Protein AF-A0A2H0VEV0-F1 (afdb_monomer_lite)

Radius of gyration: 20.76 Å; chains: 1; bounding box: 51×39×61 Å

Structure (mmCIF, N/CA/C/O backbone):
data_AF-A0A2H0VEV0-F1
#
_entry.id   AF-A0A2H0VEV0-F1
#
loop_
_atom_site.group_PDB
_atom_site.id
_atom_site.type_symbol
_atom_site.label_atom_id
_atom_site.label_alt_id
_atom_site.label_comp_id
_atom_site.label_asym_id
_atom_site.label_entity_id
_atom_site.label_seq_id
_atom_site.pdbx_PDB_ins_code
_atom_site.Cartn_x
_atom_site.Cartn_y
_atom_site.Cartn_z
_atom_site.occupancy
_atom_site.B_iso_or_equiv
_atom_site.auth_seq_id
_atom_site.auth_comp_id
_atom_site.auth_asym_id
_atom_site.auth_atom_id
_atom_site.pdbx_PDB_model_num
ATOM 1 N N . MET A 1 1 ? -6.614 -12.789 2.940 1.00 73.62 1 MET A N 1
ATOM 2 C CA . MET A 1 1 ? -7.677 -13.800 2.906 1.00 73.62 1 MET A CA 1
ATOM 3 C C . MET A 1 1 ? -7.561 -14.616 4.182 1.00 73.62 1 MET A C 1
ATOM 5 O O . MET A 1 1 ? -6.428 -14.908 4.572 1.00 73.62 1 MET A O 1
ATOM 9 N N . GLU A 1 2 ? -8.686 -14.895 4.839 1.00 85.00 2 GLU A N 1
ATOM 10 C CA . GLU A 1 2 ? -8.760 -15.724 6.050 1.00 85.00 2 GLU A CA 1
ATOM 11 C C . GLU A 1 2 ? -8.454 -17.189 5.709 1.00 85.00 2 GLU A C 1
ATOM 13 O O . GLU A 1 2 ? -8.765 -17.658 4.614 1.00 85.00 2 GLU A O 1
ATOM 18 N N . THR A 1 3 ? -7.789 -17.892 6.621 1.00 89.12 3 THR A N 1
ATOM 19 C CA . THR A 1 3 ? -7.427 -19.312 6.502 1.00 89.12 3 THR A CA 1
ATOM 20 C C . THR A 1 3 ? -7.534 -19.971 7.874 1.00 89.12 3 THR A C 1
ATOM 22 O O . THR A 1 3 ? -7.605 -19.268 8.873 1.00 89.12 3 THR A O 1
ATOM 25 N N . LYS A 1 4 ? -7.411 -21.301 7.961 1.00 90.31 4 LYS A N 1
ATOM 26 C CA . LYS A 1 4 ? -7.348 -22.012 9.256 1.00 90.31 4 LYS A CA 1
ATOM 27 C C . LYS A 1 4 ? -6.189 -21.590 10.178 1.00 90.31 4 LYS A C 1
ATOM 29 O O . LYS A 1 4 ? -6.182 -21.956 11.344 1.00 90.31 4 LYS A O 1
ATOM 34 N N . TYR A 1 5 ? -5.200 -20.869 9.644 1.00 88.62 5 TYR A N 1
ATOM 35 C CA . TYR A 1 5 ? -4.061 -20.320 10.387 1.00 88.62 5 TYR A CA 1
ATOM 36 C C . TYR A 1 5 ? -4.234 -18.833 10.730 1.00 88.62 5 TYR A C 1
ATOM 38 O O . TYR A 1 5 ? -3.283 -18.195 11.166 1.00 88.62 5 TYR A O 1
ATOM 46 N N . SER A 1 6 ? -5.400 -18.255 10.438 1.00 87.06 6 SER A N 1
ATOM 47 C CA . SER A 1 6 ? -5.706 -16.862 10.749 1.00 87.06 6 SER A CA 1
ATOM 48 C C . SER A 1 6 ? -6.290 -16.745 12.149 1.00 87.06 6 SER A C 1
ATOM 50 O O . SER A 1 6 ? -7.103 -17.566 12.564 1.00 87.06 6 SER A O 1
ATOM 52 N N . ASP A 1 7 ? -5.870 -15.704 12.845 1.00 90.06 7 ASP A N 1
ATOM 53 C CA . ASP A 1 7 ? -6.479 -15.166 14.048 1.00 90.06 7 ASP A CA 1
ATOM 54 C C . ASP A 1 7 ? -7.510 -14.079 13.700 1.00 90.06 7 ASP A C 1
ATOM 56 O O . ASP A 1 7 ? -7.683 -13.680 12.541 1.00 90.06 7 ASP A O 1
ATOM 60 N N . TYR A 1 8 ? -8.232 -13.622 14.723 1.00 90.12 8 TYR A N 1
ATOM 61 C CA . TYR A 1 8 ? -9.175 -12.517 14.630 1.00 90.12 8 TYR A CA 1
ATOM 62 C C . TYR A 1 8 ? -8.660 -11.295 15.383 1.00 90.12 8 TYR A C 1
ATOM 64 O O . TYR A 1 8 ? -8.553 -11.303 16.606 1.00 90.12 8 TYR A O 1
ATOM 72 N N . ASP A 1 9 ? -8.471 -10.195 14.665 1.00 90.44 9 ASP A N 1
ATOM 73 C CA . ASP A 1 9 ? -8.218 -8.890 15.266 1.00 90.44 9 ASP A CA 1
ATOM 74 C C . ASP A 1 9 ? -9.526 -8.135 15.531 1.00 90.44 9 ASP A C 1
ATOM 76 O O . ASP A 1 9 ? -10.264 -7.762 14.612 1.00 90.44 9 ASP A O 1
ATOM 80 N N . ALA A 1 10 ? -9.784 -7.805 16.792 1.00 92.06 10 ALA A N 1
ATOM 81 C CA . ALA A 1 10 ? -10.857 -6.916 17.207 1.00 92.06 10 ALA A CA 1
ATOM 82 C C . ALA A 1 10 ? -10.300 -5.636 17.840 1.00 92.06 10 ALA A C 1
ATOM 84 O O . ALA A 1 10 ? -9.264 -5.609 18.502 1.00 92.06 10 ALA A O 1
ATOM 85 N N . LYS A 1 11 ? -11.026 -4.530 17.664 1.00 92.62 11 LYS A N 1
ATOM 86 C CA . LYS A 1 11 ? -10.706 -3.252 18.306 1.00 92.62 11 LYS A CA 1
ATOM 87 C C . LYS A 1 11 ? -11.912 -2.777 19.105 1.00 92.62 11 LYS A C 1
ATOM 89 O O . LYS A 1 11 ? -12.986 -2.567 18.548 1.00 92.62 11 LYS A O 1
ATOM 94 N N . MET A 1 12 ? -11.729 -2.597 20.409 1.00 94.94 12 MET A N 1
ATOM 95 C CA . MET A 1 12 ? -12.773 -2.156 21.328 1.00 94.94 12 MET A CA 1
ATOM 96 C C . MET A 1 12 ? -12.517 -0.717 21.761 1.00 94.94 12 MET A C 1
ATOM 98 O O . MET A 1 12 ? -11.466 -0.405 22.319 1.00 94.94 12 MET A O 1
ATOM 102 N N . ILE A 1 13 ? -13.485 0.164 21.508 1.00 95.88 13 ILE A N 1
ATOM 103 C CA . ILE A 1 13 ? -13.389 1.583 21.859 1.00 95.88 13 ILE A CA 1
ATOM 104 C C . ILE A 1 13 ? -14.246 1.852 23.092 1.00 95.88 13 ILE A C 1
ATOM 106 O O . ILE A 1 13 ? -15.463 1.678 23.057 1.00 95.88 13 ILE A O 1
ATOM 110 N N . VAL A 1 14 ? -13.613 2.283 24.180 1.00 95.75 14 VAL A N 1
ATOM 111 C CA . VAL A 1 14 ? -14.255 2.475 25.485 1.00 95.75 14 VAL A CA 1
ATOM 112 C C . VAL A 1 14 ? -14.043 3.891 26.028 1.00 95.75 14 VAL A C 1
ATOM 114 O O . VAL A 1 14 ? -13.224 4.657 25.522 1.00 95.75 14 VAL A O 1
ATOM 117 N N . LYS A 1 15 ? -14.800 4.264 27.066 1.00 95.75 15 LYS A N 1
ATOM 118 C CA . LYS A 1 15 ? -14.567 5.518 27.805 1.00 95.75 15 LYS A CA 1
ATOM 119 C C . LYS A 1 15 ? -13.253 5.430 28.585 1.00 95.75 15 LYS A C 1
ATOM 121 O O . LYS A 1 15 ? -12.922 4.357 29.087 1.00 95.75 15 LYS A O 1
ATOM 126 N N . ASP A 1 16 ? -12.569 6.558 28.779 1.00 96.19 16 ASP A N 1
ATOM 127 C CA . ASP A 1 16 ? -11.264 6.598 29.461 1.00 96.19 16 ASP A CA 1
ATOM 128 C C . ASP A 1 16 ? -11.314 5.950 30.851 1.00 96.19 16 ASP A C 1
ATOM 130 O O . ASP A 1 16 ? -10.473 5.115 31.180 1.00 96.19 16 ASP A O 1
ATOM 134 N N . LYS A 1 17 ? -12.385 6.220 31.614 1.00 97.25 17 LYS A N 1
ATOM 135 C CA . LYS A 1 17 ? -12.580 5.690 32.974 1.00 97.25 17 LYS A CA 1
ATOM 136 C C . LYS A 1 17 ? -12.618 4.158 33.083 1.00 97.25 17 LYS A C 1
ATOM 138 O O . LYS A 1 17 ? -12.426 3.633 34.171 1.00 97.25 17 LYS A O 1
ATOM 143 N N . VAL A 1 18 ? -12.893 3.433 31.991 1.00 97.12 18 VAL A N 1
ATOM 144 C CA . VAL A 1 18 ? -12.930 1.955 31.986 1.00 97.12 18 VAL A CA 1
ATOM 145 C C . VAL A 1 18 ? -11.792 1.322 31.182 1.00 97.12 18 VAL A C 1
ATOM 147 O O . VAL A 1 18 ? -11.717 0.096 31.114 1.00 97.12 18 VAL A O 1
ATOM 150 N N . LEU A 1 19 ? -10.895 2.124 30.594 1.00 96.31 19 LEU A N 1
ATOM 151 C CA . LEU A 1 19 ? -9.830 1.651 29.704 1.00 96.31 19 LEU A CA 1
ATOM 152 C C . LEU A 1 19 ? -8.993 0.536 30.337 1.00 96.31 19 LEU A C 1
ATOM 154 O O . LEU A 1 19 ? -8.841 -0.529 29.745 1.00 96.31 19 LEU A O 1
ATOM 158 N N . GLN A 1 20 ? -8.468 0.768 31.542 1.00 96.25 20 GLN A N 1
ATOM 159 C CA . GLN A 1 20 ? -7.563 -0.184 32.196 1.00 96.25 20 GLN A CA 1
ATOM 160 C C . GLN A 1 20 ? -8.285 -1.459 32.636 1.00 96.25 20 GLN A C 1
ATOM 162 O O . GLN A 1 20 ? -7.768 -2.560 32.453 1.00 96.25 20 GLN A O 1
ATOM 167 N N . LEU A 1 21 ? -9.519 -1.325 33.133 1.00 96.12 21 LEU A N 1
ATOM 168 C CA . LEU A 1 21 ? -10.363 -2.468 33.475 1.00 96.12 21 LEU A CA 1
ATOM 169 C C . LEU A 1 21 ? -10.592 -3.364 32.250 1.00 96.12 21 LEU A C 1
ATOM 171 O O . LEU A 1 21 ? -10.449 -4.582 32.338 1.00 96.12 21 LEU A O 1
ATOM 175 N N . TYR A 1 22 ? -10.918 -2.765 31.105 1.00 96.06 22 TYR A N 1
ATOM 176 C CA . TYR A 1 22 ? -11.214 -3.506 29.883 1.00 96.06 22 TYR A CA 1
ATOM 177 C C . TYR A 1 22 ? -9.957 -4.058 29.213 1.00 96.06 22 TYR A C 1
ATOM 179 O O . TYR A 1 22 ? -10.018 -5.151 28.666 1.00 96.06 22 TYR A O 1
ATOM 187 N N . ARG A 1 23 ? -8.808 -3.381 29.311 1.00 94.44 23 ARG A N 1
ATOM 188 C CA . ARG A 1 23 ? -7.516 -3.948 28.894 1.00 94.44 23 ARG A CA 1
ATOM 189 C C . ARG A 1 23 ? -7.169 -5.199 29.685 1.00 94.44 23 ARG A C 1
ATOM 191 O O . ARG A 1 23 ? -6.844 -6.209 29.084 1.00 94.44 23 ARG A O 1
ATOM 198 N N . ARG A 1 24 ? -7.314 -5.169 31.011 1.00 92.19 24 ARG A N 1
ATOM 199 C CA . ARG A 1 24 ? -7.076 -6.353 31.848 1.00 92.19 24 ARG A CA 1
ATOM 200 C C . ARG A 1 24 ? -8.076 -7.473 31.557 1.00 92.19 24 ARG A C 1
ATOM 202 O O . ARG A 1 24 ? -7.713 -8.643 31.558 1.00 92.19 24 ARG A O 1
ATOM 209 N N . LYS A 1 25 ? -9.346 -7.124 31.324 1.00 91.94 25 LYS A N 1
ATOM 210 C CA . LYS A 1 25 ? -10.403 -8.115 31.096 1.00 91.94 25 LYS A CA 1
ATOM 211 C C . LYS A 1 25 ? -10.349 -8.730 29.697 1.00 91.94 25 LYS A C 1
ATOM 213 O O . LYS A 1 25 ? -10.525 -9.938 29.588 1.00 91.94 25 LYS A O 1
ATOM 218 N N . TYR A 1 26 ? -10.126 -7.934 28.658 1.00 90.62 26 TYR A N 1
ATOM 219 C CA . TYR A 1 26 ? -10.296 -8.346 27.262 1.00 90.62 26 TYR A CA 1
ATOM 220 C C . TYR A 1 26 ? -9.051 -8.181 26.398 1.00 90.62 26 TYR A C 1
ATOM 222 O O . TYR A 1 26 ? -9.031 -8.747 25.317 1.00 90.62 26 TYR A O 1
ATOM 230 N N . GLY A 1 27 ? -8.047 -7.414 26.830 1.00 83.75 27 GLY A N 1
ATOM 231 C CA . GLY A 1 27 ? -6.821 -7.210 26.059 1.00 83.75 27 GLY A CA 1
ATOM 232 C C . GLY A 1 27 ? -6.094 -8.520 25.756 1.00 83.75 27 GLY A C 1
ATOM 233 O O . GLY A 1 27 ? -6.333 -9.519 26.436 1.00 83.75 27 GLY A O 1
ATOM 234 N N . ASN A 1 28 ? -5.228 -8.491 24.735 1.00 75.75 28 ASN A N 1
ATOM 235 C CA . ASN A 1 28 ? -4.504 -9.652 24.206 1.00 75.75 28 ASN A CA 1
ATOM 236 C C . ASN A 1 28 ? -4.051 -10.617 25.307 1.00 75.75 28 ASN A C 1
ATOM 238 O O . ASN A 1 28 ? -3.266 -10.260 26.186 1.00 75.75 28 ASN A O 1
ATOM 242 N N . ARG A 1 29 ? -4.573 -11.843 25.237 1.00 70.81 29 ARG A N 1
ATOM 243 C CA . ARG A 1 29 ? -4.186 -12.955 26.101 1.00 70.81 29 ARG A CA 1
ATOM 244 C C . ARG A 1 29 ? -3.366 -13.924 25.269 1.00 70.81 29 ARG A C 1
ATOM 246 O O . ARG A 1 29 ? -3.819 -14.331 24.198 1.00 70.81 29 ARG A O 1
ATOM 253 N N . GLU A 1 30 ? -2.198 -14.305 25.773 1.00 66.19 30 GLU A N 1
ATOM 254 C CA . GLU A 1 30 ? -1.399 -15.378 25.184 1.00 66.19 30 GLU A CA 1
ATOM 255 C C . GLU A 1 30 ? -2.305 -16.610 25.016 1.00 66.19 30 GLU A C 1
ATOM 257 O O . GLU A 1 30 ? -2.874 -17.088 25.997 1.00 66.19 30 GLU A O 1
ATOM 262 N N . LYS A 1 31 ? -2.456 -17.104 23.776 1.00 69.31 31 LYS A N 1
ATOM 263 C CA . LYS A 1 31 ? -3.283 -18.264 23.356 1.00 69.31 31 LYS A CA 1
ATOM 264 C C . LYS A 1 31 ? -4.754 -18.005 22.980 1.00 69.31 31 LYS A C 1
ATOM 266 O O . LYS A 1 31 ? -5.489 -18.967 22.765 1.00 69.31 31 LYS A O 1
ATOM 271 N N . SER A 1 32 ? -5.206 -16.760 22.855 1.00 77.31 32 SER A N 1
ATOM 272 C CA . SER A 1 32 ? -6.531 -16.480 22.274 1.00 77.31 32 SER A CA 1
ATOM 273 C C . SER A 1 32 ? -6.488 -16.526 20.740 1.00 77.31 32 SER A C 1
ATOM 275 O O . SER A 1 32 ? -5.579 -15.961 20.146 1.00 77.31 32 SER A O 1
ATOM 277 N N . GLN A 1 33 ? -7.497 -17.120 20.088 1.00 85.81 33 GLN A N 1
ATOM 278 C CA . GLN A 1 33 ? -7.716 -16.950 18.635 1.00 85.81 33 GLN A CA 1
ATOM 279 C C . GLN A 1 33 ? -8.192 -15.536 18.270 1.00 85.81 33 GLN A C 1
ATOM 281 O O . GLN A 1 33 ? -8.293 -15.201 17.094 1.00 85.81 33 GLN A O 1
ATOM 286 N N . ILE A 1 34 ? -8.526 -14.724 19.277 1.00 89.00 34 ILE A N 1
ATOM 287 C CA . ILE A 1 34 ? -8.979 -13.347 19.120 1.00 89.00 34 ILE A CA 1
ATOM 288 C C . ILE A 1 34 ? -8.035 -12.415 19.880 1.00 89.00 34 ILE A C 1
ATOM 290 O O . ILE A 1 34 ? -7.954 -12.477 21.112 1.00 89.00 34 ILE A O 1
ATOM 294 N N . GLU A 1 35 ? -7.386 -11.513 19.159 1.00 90.12 35 GLU A N 1
ATOM 295 C CA . GLU A 1 35 ? -6.643 -10.389 19.712 1.00 90.12 35 GLU A CA 1
ATOM 296 C C . GLU A 1 35 ? -7.563 -9.170 19.821 1.00 90.12 35 GLU A C 1
ATOM 298 O O . GLU A 1 35 ? -8.193 -8.757 18.850 1.00 90.12 35 GLU A O 1
ATOM 303 N N . ILE A 1 36 ? -7.684 -8.580 21.015 1.00 92.69 36 ILE A N 1
ATOM 304 C CA . ILE A 1 36 ? -8.557 -7.421 21.245 1.00 92.69 36 ILE A CA 1
ATOM 305 C C . ILE A 1 36 ? -7.719 -6.218 21.670 1.00 92.69 36 ILE A C 1
ATOM 307 O O . ILE A 1 36 ? -7.319 -6.062 22.827 1.00 92.69 36 ILE A O 1
ATOM 311 N N . GLY A 1 37 ? -7.541 -5.278 20.746 1.00 92.44 37 GLY A N 1
ATOM 312 C CA . GLY A 1 37 ? -6.984 -3.966 21.046 1.00 92.44 37 GLY A CA 1
ATOM 313 C C . GLY A 1 37 ? -8.019 -3.066 21.727 1.00 92.44 37 GLY A C 1
ATOM 314 O O . GLY A 1 37 ? -8.996 -2.656 21.099 1.00 92.44 37 GLY A O 1
ATOM 315 N N . VAL A 1 38 ? -7.809 -2.712 22.998 1.00 95.38 38 VAL A N 1
ATOM 316 C CA . VAL A 1 38 ? -8.703 -1.802 23.740 1.00 95.38 38 VAL A CA 1
ATOM 317 C C . VAL A 1 38 ? -8.145 -0.374 23.747 1.00 95.38 38 VAL A C 1
ATOM 319 O O . VAL A 1 38 ? -7.067 -0.097 24.295 1.00 95.38 38 VAL A O 1
ATOM 322 N N . PHE A 1 39 ? -8.916 0.549 23.172 1.00 94.81 39 PHE A N 1
ATOM 323 C CA . PHE A 1 39 ? -8.576 1.960 22.999 1.00 94.81 39 PHE A CA 1
ATOM 324 C C . PHE A 1 39 ? -9.659 2.868 23.573 1.00 94.81 39 PHE A C 1
ATOM 326 O O . PHE A 1 39 ? -10.811 2.477 23.743 1.00 94.81 39 PHE A O 1
ATOM 333 N N . THR A 1 40 ? -9.299 4.122 23.806 1.00 96.81 40 THR A N 1
ATOM 334 C CA . THR A 1 40 ? -10.277 5.199 23.975 1.00 96.81 40 THR A CA 1
ATOM 335 C C . THR A 1 40 ? -10.545 5.851 22.626 1.00 96.81 40 THR A C 1
ATOM 337 O O . THR A 1 40 ? -9.840 5.576 21.649 1.00 96.81 40 THR A O 1
ATOM 340 N N . LEU A 1 41 ? -11.555 6.718 22.537 1.00 95.81 41 LEU A N 1
ATOM 341 C CA . LEU A 1 41 ? -11.823 7.429 21.285 1.00 95.81 41 LEU A CA 1
ATOM 342 C C . LEU A 1 41 ? -10.611 8.271 20.852 1.00 95.81 41 LEU A C 1
ATOM 344 O O . LEU A 1 41 ? -10.240 8.255 19.680 1.00 95.81 41 LEU A O 1
ATOM 348 N N . ASP A 1 42 ? -9.957 8.952 21.793 1.00 95.81 42 ASP A N 1
ATOM 349 C CA . ASP A 1 42 ? -8.744 9.723 21.509 1.00 95.81 42 ASP A CA 1
ATOM 350 C C . ASP A 1 42 ? -7.536 8.822 21.237 1.00 95.81 42 ASP A C 1
ATOM 352 O O . ASP A 1 42 ? -6.719 9.138 20.373 1.00 95.81 42 ASP A O 1
ATOM 356 N N . GLY A 1 43 ? -7.462 7.651 21.879 1.00 95.50 43 GLY A N 1
ATOM 357 C CA . GLY A 1 43 ? -6.495 6.614 21.516 1.00 95.50 43 GLY A CA 1
ATOM 358 C C . GLY A 1 43 ? -6.642 6.166 20.059 1.00 95.50 43 GLY A C 1
ATOM 359 O O . GLY A 1 43 ? -5.646 6.068 19.343 1.00 95.50 43 GLY A O 1
ATOM 360 N N . LEU A 1 44 ? -7.877 5.967 19.586 1.00 95.25 44 LEU A N 1
ATOM 361 C CA . LEU A 1 44 ? -8.151 5.626 18.189 1.00 95.25 44 LEU A CA 1
ATOM 362 C C . LEU A 1 44 ? -7.778 6.768 17.234 1.00 95.25 44 LEU A C 1
ATOM 364 O O . LEU A 1 44 ? -7.225 6.499 16.169 1.00 95.25 44 LEU A O 1
ATOM 368 N N . LYS A 1 45 ? -8.038 8.030 17.603 1.00 94.88 45 LYS A N 1
ATOM 369 C CA . LYS A 1 45 ? -7.614 9.193 16.802 1.00 94.88 45 LYS A CA 1
ATOM 370 C C . LYS A 1 45 ? -6.097 9.236 16.648 1.00 94.88 45 LYS A C 1
ATOM 372 O O . LYS A 1 45 ? -5.624 9.271 15.518 1.00 94.88 45 LYS A O 1
ATOM 377 N N . LYS A 1 46 ? -5.348 9.128 17.751 1.00 94.19 46 LYS A N 1
ATOM 378 C CA . LYS A 1 46 ? -3.874 9.081 17.736 1.00 94.19 46 LYS A CA 1
ATOM 379 C C . LYS A 1 46 ? -3.358 7.921 16.888 1.00 94.19 46 LYS A C 1
ATOM 381 O O . LYS A 1 46 ? -2.455 8.068 16.073 1.00 94.19 46 LYS A O 1
ATOM 386 N N . HIS A 1 47 ? -3.993 6.761 17.012 1.00 93.81 47 HIS A N 1
ATOM 387 C CA . HIS A 1 47 ? -3.686 5.597 16.190 1.00 93.81 47 HIS A CA 1
ATOM 388 C C . HIS A 1 47 ? -3.979 5.818 14.688 1.00 93.81 47 HIS A C 1
ATOM 390 O O . HIS A 1 47 ? -3.342 5.217 13.818 1.00 93.81 47 HIS A O 1
ATOM 396 N N . ALA A 1 48 ? -4.953 6.667 14.359 1.00 92.81 48 ALA A N 1
ATOM 397 C CA . ALA A 1 48 ? -5.321 7.038 12.996 1.00 92.81 48 ALA A CA 1
ATOM 398 C C . ALA A 1 48 ? -4.469 8.169 12.401 1.00 92.81 48 ALA A C 1
ATOM 400 O O . ALA A 1 48 ? -4.587 8.430 11.199 1.00 92.81 48 ALA A O 1
ATOM 401 N N . GLU A 1 49 ? -3.597 8.812 13.179 1.00 90.75 49 GLU A N 1
ATOM 402 C CA . GLU A 1 49 ? -2.722 9.880 12.694 1.00 90.75 49 GLU A CA 1
ATOM 403 C C . GLU A 1 49 ? -1.732 9.384 11.634 1.00 90.75 49 GLU A C 1
ATOM 405 O O . GLU A 1 49 ? -1.293 8.228 11.609 1.00 90.75 49 GLU A O 1
ATOM 410 N N . TYR A 1 50 ? -1.428 10.253 10.671 1.00 87.06 50 TYR A N 1
ATOM 411 C CA . TYR A 1 50 ? -0.551 9.926 9.549 1.00 87.06 50 TYR A CA 1
ATOM 412 C C . TYR A 1 50 ? 0.903 10.231 9.886 1.00 87.06 50 TYR A C 1
ATOM 414 O O . TYR A 1 50 ? 1.194 11.304 10.399 1.00 87.06 50 TYR A O 1
ATOM 422 N N . GLY A 1 51 ? 1.812 9.321 9.527 1.00 82.50 51 GLY A N 1
ATOM 423 C CA . GLY A 1 51 ? 3.243 9.459 9.815 1.00 82.50 51 GLY A CA 1
ATOM 424 C C . GLY A 1 51 ? 3.653 8.951 11.198 1.00 82.50 51 GLY A C 1
ATOM 425 O O . GLY A 1 51 ? 4.785 9.168 11.607 1.00 82.50 51 GLY A O 1
ATOM 426 N N . THR A 1 52 ? 2.759 8.271 11.916 1.00 87.94 52 THR A N 1
ATOM 427 C CA . THR A 1 52 ? 3.106 7.565 13.153 1.00 87.94 52 THR A CA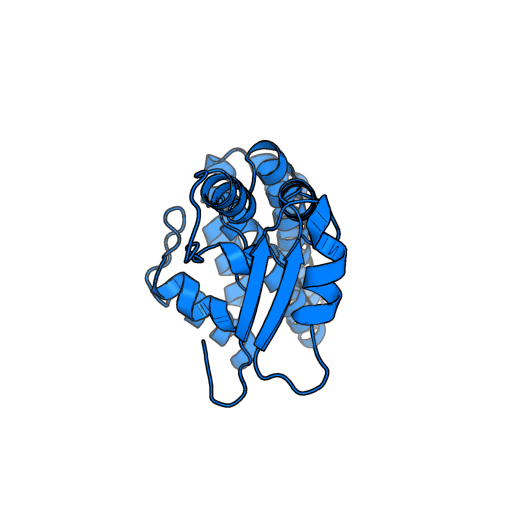 1
ATOM 428 C C . THR A 1 52 ? 3.586 6.148 12.846 1.00 87.94 52 THR A C 1
ATOM 430 O O . THR A 1 52 ? 3.352 5.612 11.757 1.00 87.94 52 THR A O 1
ATOM 433 N N . LYS A 1 53 ? 4.158 5.480 13.853 1.00 89.44 53 LYS A N 1
ATOM 434 C CA . LYS A 1 53 ? 4.509 4.053 13.788 1.00 89.44 53 LYS A CA 1
ATOM 435 C C . LYS A 1 53 ? 3.329 3.120 13.475 1.00 89.44 53 LYS A C 1
ATOM 437 O O . LYS A 1 53 ? 3.555 1.953 13.209 1.00 89.44 53 LYS A O 1
ATOM 442 N N . MET A 1 54 ? 2.087 3.615 13.487 1.00 91.00 54 MET A N 1
ATOM 443 C CA . MET A 1 54 ? 0.868 2.842 13.201 1.00 91.00 54 MET A CA 1
ATOM 444 C C . MET A 1 54 ? 0.390 2.985 11.747 1.00 91.00 54 MET A C 1
ATOM 446 O O . MET A 1 54 ? -0.768 2.684 11.427 1.00 91.00 54 MET A O 1
ATOM 450 N N . VAL A 1 55 ? 1.257 3.480 10.854 1.00 88.06 55 VAL A N 1
ATOM 451 C CA . VAL A 1 55 ? 0.976 3.584 9.415 1.00 88.06 55 VAL A CA 1
ATOM 452 C C . VAL A 1 55 ? 0.726 2.212 8.780 1.00 88.06 55 VAL A C 1
ATOM 454 O O . VAL A 1 55 ? -0.165 2.097 7.942 1.00 88.06 55 VAL A O 1
ATOM 457 N N . TRP A 1 56 ? 1.425 1.170 9.242 1.00 89.62 56 TRP A N 1
ATOM 458 C CA . TRP A 1 56 ? 1.278 -0.202 8.747 1.00 89.62 56 TRP A CA 1
ATOM 459 C C . TRP A 1 56 ? -0.121 -0.784 9.007 1.00 89.62 56 TRP A C 1
ATOM 461 O O . TRP A 1 56 ? -0.610 -1.568 8.200 1.00 89.62 56 TRP A O 1
ATOM 471 N N . ASP A 1 57 ? -0.806 -0.364 10.079 1.00 93.19 57 ASP A N 1
ATOM 472 C CA . ASP A 1 57 ? -2.144 -0.863 10.453 1.00 93.19 57 ASP A CA 1
ATOM 473 C C . ASP A 1 57 ? -3.273 -0.142 9.692 1.00 93.19 57 ASP A C 1
ATOM 475 O O . ASP A 1 57 ? -4.447 -0.258 10.026 1.00 93.19 57 ASP A O 1
ATOM 479 N N . ARG A 1 58 ? -2.966 0.706 8.703 1.00 94.44 58 ARG A N 1
ATOM 480 C CA . ARG A 1 58 ? -3.999 1.465 7.975 1.00 94.44 58 ARG A CA 1
ATOM 481 C C . ARG A 1 58 ? -4.853 0.590 7.071 1.00 94.44 58 ARG A C 1
ATOM 483 O O . ARG A 1 58 ? -6.064 0.801 7.016 1.00 94.44 58 ARG A O 1
ATOM 490 N N . TYR A 1 59 ? -4.244 -0.378 6.389 1.00 94.94 59 TYR A N 1
ATOM 491 C CA . TYR A 1 59 ? -4.972 -1.228 5.450 1.00 94.94 59 TYR A CA 1
ATOM 492 C C . TYR A 1 59 ? -6.032 -2.095 6.144 1.00 94.94 59 TYR A C 1
ATOM 494 O O . TYR A 1 59 ? -7.107 -2.297 5.586 1.00 94.94 59 TYR A O 1
ATOM 502 N N . ASN A 1 60 ? -5.815 -2.469 7.410 1.00 93.69 60 ASN A N 1
ATOM 503 C CA . ASN A 1 60 ? -6.820 -3.150 8.234 1.00 93.69 60 ASN A CA 1
ATOM 504 C C . ASN A 1 60 ? -8.138 -2.369 8.383 1.00 93.69 60 ASN A C 1
ATOM 506 O O . ASN A 1 60 ? -9.160 -2.951 8.726 1.00 93.69 60 ASN A O 1
ATOM 510 N N . PHE A 1 61 ? -8.153 -1.064 8.093 1.00 95.00 61 PHE A N 1
ATOM 511 C CA . PHE A 1 61 ? -9.359 -0.236 8.121 1.00 95.00 61 PHE A CA 1
ATOM 512 C C . PHE A 1 61 ? -9.959 0.016 6.734 1.00 95.00 61 PHE A C 1
ATOM 514 O O . PHE A 1 61 ? -11.071 0.535 6.666 1.00 95.00 61 PHE A O 1
ATOM 521 N N . ALA A 1 62 ? -9.266 -0.341 5.642 1.00 94.25 62 ALA A N 1
ATOM 522 C CA . ALA A 1 62 ? -9.663 -0.018 4.266 1.00 94.25 62 ALA A CA 1
ATOM 523 C C . ALA A 1 62 ? -11.083 -0.501 3.930 1.00 94.25 62 ALA A C 1
ATOM 525 O O . ALA A 1 62 ? -11.866 0.233 3.327 1.00 94.25 62 ALA A O 1
ATOM 526 N N . HIS A 1 63 ? -11.419 -1.701 4.411 1.00 92.88 63 HIS A N 1
ATOM 527 C CA . HIS A 1 63 ? -12.689 -2.383 4.140 1.00 92.88 63 HIS A CA 1
ATOM 528 C C . HIS A 1 63 ? -13.474 -2.739 5.405 1.00 92.88 63 HIS A C 1
ATOM 530 O O . HIS A 1 63 ? -14.519 -3.385 5.325 1.00 92.88 63 HIS A O 1
ATOM 536 N N . LEU A 1 64 ? -12.985 -2.319 6.575 1.00 92.38 64 LEU A N 1
ATOM 537 C CA . LEU A 1 64 ? -13.574 -2.666 7.864 1.00 92.38 64 LEU A CA 1
ATOM 538 C C . LEU A 1 64 ? -14.820 -1.822 8.144 1.00 92.38 64 LEU A C 1
ATOM 540 O O . LEU A 1 64 ? -14.831 -0.602 7.957 1.00 92.38 64 LEU A O 1
ATOM 544 N N . LYS A 1 65 ? -15.870 -2.468 8.653 1.00 91.12 65 LYS A N 1
ATOM 545 C CA . LYS A 1 65 ? -17.087 -1.806 9.134 1.00 91.12 65 LYS A CA 1
ATOM 546 C C . LYS A 1 65 ? -17.194 -2.001 10.647 1.00 91.12 65 LYS A C 1
ATOM 548 O O . LYS A 1 65 ? -16.963 -3.115 11.112 1.00 91.12 65 LYS A O 1
ATOM 553 N N . PRO A 1 66 ? -17.534 -0.957 11.423 1.00 93.19 66 PRO A N 1
ATOM 554 C CA . PRO A 1 66 ? -17.776 -1.139 12.845 1.00 93.19 66 PRO A CA 1
ATOM 555 C C . PRO A 1 66 ? -19.008 -2.028 13.038 1.00 93.19 66 PRO A C 1
ATOM 557 O O . PRO A 1 66 ? -20.046 -1.775 12.428 1.00 93.19 66 PRO A O 1
ATOM 560 N N . LEU A 1 67 ? -18.896 -3.033 13.908 1.00 94.12 67 LEU A N 1
ATOM 561 C CA . LEU A 1 67 ? -20.037 -3.857 14.323 1.00 94.12 67 LEU A CA 1
ATOM 562 C C . LEU A 1 67 ? -21.031 -3.043 15.165 1.00 94.12 67 LEU A C 1
ATOM 564 O O . LEU A 1 67 ? -22.234 -3.267 15.108 1.00 94.12 67 LEU A O 1
ATOM 568 N N . PHE A 1 68 ? -20.524 -2.068 15.926 1.00 93.62 68 PHE A N 1
ATOM 569 C CA . PHE A 1 68 ? -21.315 -1.217 16.805 1.00 93.62 68 PHE A CA 1
ATOM 570 C C . PHE A 1 68 ? -20.675 0.171 16.960 1.00 93.62 68 PHE A C 1
ATOM 572 O O . PHE A 1 68 ? -19.506 0.282 17.326 1.00 93.62 68 PHE A O 1
ATOM 579 N N . ASP A 1 69 ? -21.437 1.240 16.701 1.00 94.12 69 ASP A N 1
ATOM 580 C CA . ASP A 1 69 ? -21.021 2.632 16.938 1.00 94.12 69 ASP A CA 1
ATOM 581 C C . ASP A 1 69 ? -22.246 3.537 17.151 1.00 94.12 69 ASP A C 1
ATOM 583 O O . ASP A 1 69 ? -22.809 4.076 16.200 1.00 94.12 69 ASP A O 1
ATOM 587 N N . ARG A 1 70 ? -22.639 3.754 18.414 1.00 88.50 70 ARG A N 1
ATOM 588 C CA . ARG A 1 70 ? -23.761 4.652 18.763 1.00 88.50 70 ARG A CA 1
ATOM 589 C C . ARG A 1 70 ? -23.486 6.126 18.464 1.00 88.50 70 ARG A C 1
ATOM 591 O O . ARG A 1 70 ? -24.406 6.931 18.496 1.00 88.50 70 ARG A O 1
ATOM 598 N N . THR A 1 71 ? -22.225 6.502 18.257 1.00 89.25 71 THR A N 1
ATOM 599 C CA . THR A 1 71 ? -21.812 7.910 18.159 1.00 89.25 71 THR A CA 1
ATOM 600 C C . THR A 1 71 ? -21.564 8.366 16.726 1.00 89.25 71 THR A C 1
ATOM 602 O O . THR A 1 71 ? -21.434 9.563 16.483 1.00 89.25 71 THR A O 1
ATOM 605 N N . GLY A 1 72 ? -21.382 7.428 15.792 1.00 92.38 72 GLY A N 1
ATOM 606 C CA . GLY A 1 72 ? -20.889 7.682 14.435 1.00 92.38 72 GLY A CA 1
ATOM 607 C C . GLY A 1 72 ? -19.426 8.156 14.360 1.00 92.38 72 GLY A C 1
ATOM 608 O O . GLY A 1 72 ? -18.856 8.244 13.266 1.00 92.38 72 GLY A O 1
ATOM 609 N N . LYS A 1 73 ? -18.791 8.470 15.499 1.00 95.06 73 LYS A N 1
ATOM 610 C CA . LYS A 1 73 ? -17.428 9.015 15.562 1.00 95.06 73 LYS A CA 1
ATOM 611 C C . LYS A 1 73 ? -16.386 7.952 15.223 1.00 95.06 73 LYS A C 1
ATOM 613 O O . LYS A 1 73 ? -15.399 8.278 14.567 1.00 95.06 73 LYS A O 1
ATOM 618 N N . ILE A 1 74 ? -16.611 6.695 15.612 1.00 95.00 74 ILE A N 1
ATOM 619 C CA . ILE A 1 74 ? -15.694 5.586 15.316 1.00 95.00 74 ILE A CA 1
ATOM 620 C C . ILE A 1 74 ? -15.680 5.352 13.807 1.00 95.00 74 ILE A C 1
ATOM 622 O O . ILE A 1 74 ? -14.614 5.384 13.193 1.00 95.00 74 ILE A O 1
ATOM 626 N N . LYS A 1 75 ? -16.861 5.240 13.183 1.00 94.25 75 LYS A N 1
ATOM 627 C CA . LYS A 1 75 ? -16.995 5.082 11.727 1.00 94.25 75 LYS A CA 1
ATOM 628 C C . LYS A 1 75 ? -16.280 6.199 10.961 1.00 94.25 75 LYS A C 1
ATOM 630 O O . LYS A 1 75 ? -15.614 5.929 9.960 1.00 94.25 75 LYS A O 1
ATOM 635 N N . LYS A 1 76 ? -16.390 7.448 11.431 1.00 94.00 76 LYS A N 1
ATOM 636 C CA . LYS A 1 76 ? -15.697 8.597 10.829 1.00 94.00 76 LYS A CA 1
ATOM 637 C C . LYS A 1 76 ? -14.172 8.438 10.890 1.00 94.00 76 LYS A C 1
ATOM 639 O O . LYS A 1 76 ? -13.530 8.531 9.846 1.00 94.00 76 LYS A O 1
ATOM 644 N N . ILE A 1 77 ? -13.614 8.140 12.067 1.00 94.94 77 ILE A N 1
ATOM 645 C CA . ILE A 1 77 ? -12.161 7.976 12.253 1.00 94.94 77 ILE A CA 1
ATOM 646 C C . I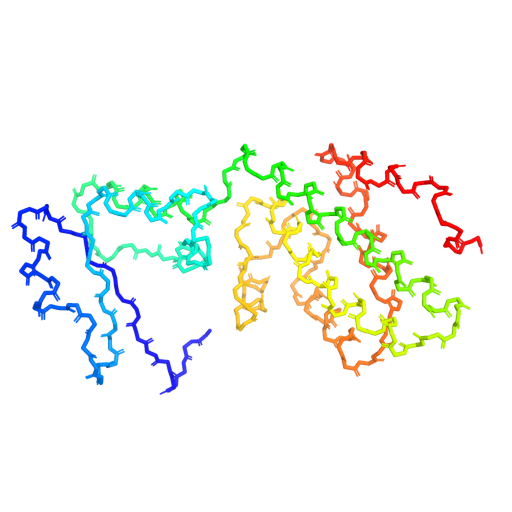LE A 1 77 ? -11.632 6.786 11.442 1.00 94.94 77 ILE A C 1
ATOM 648 O O . ILE A 1 77 ? -10.589 6.894 10.800 1.00 94.94 77 ILE A O 1
ATOM 652 N N . MET A 1 78 ? -12.361 5.665 11.406 1.00 94.38 78 MET A N 1
ATOM 653 C CA . MET A 1 78 ? -11.990 4.499 10.595 1.00 94.38 78 MET A CA 1
ATOM 654 C C . MET A 1 78 ? -11.889 4.859 9.111 1.00 94.38 78 MET A C 1
ATOM 656 O O . MET A 1 78 ? -10.888 4.548 8.471 1.00 94.38 78 MET A O 1
ATOM 660 N N . ARG A 1 79 ? -12.884 5.580 8.575 1.00 92.38 79 ARG A N 1
ATOM 661 C CA . ARG A 1 79 ? -12.888 6.036 7.176 1.00 92.38 79 ARG A CA 1
ATOM 662 C C . ARG A 1 79 ? -11.720 6.973 6.863 1.00 92.38 79 ARG A C 1
ATOM 664 O O . ARG A 1 79 ? -11.194 6.940 5.754 1.00 92.38 79 ARG A O 1
ATOM 671 N N . GLU A 1 80 ? -11.332 7.818 7.812 1.00 91.75 80 GLU A N 1
ATOM 672 C CA . GLU A 1 80 ? -10.169 8.700 7.674 1.00 91.75 80 GLU A CA 1
ATOM 673 C C . GLU A 1 80 ? -8.853 7.911 7.730 1.00 91.75 80 GLU A C 1
ATOM 675 O O . GLU A 1 80 ? -7.961 8.157 6.920 1.00 91.75 80 GLU A O 1
ATOM 680 N N . LYS A 1 81 ? -8.738 6.912 8.617 1.00 93.31 81 LYS A N 1
ATOM 681 C CA . LYS A 1 81 ? -7.553 6.041 8.707 1.00 93.31 81 LYS A CA 1
ATOM 682 C C . LYS A 1 81 ? -7.364 5.173 7.457 1.00 93.31 81 LYS A C 1
ATOM 684 O O . LYS A 1 81 ? -6.230 4.993 7.013 1.00 93.31 81 LYS A O 1
ATOM 689 N N . ALA A 1 82 ? -8.469 4.685 6.897 1.00 93.38 82 ALA A N 1
ATOM 690 C CA . ALA A 1 82 ? -8.553 3.845 5.703 1.00 93.38 82 ALA A CA 1
ATOM 691 C C . ALA A 1 82 ? -8.057 4.519 4.413 1.00 93.38 82 ALA A C 1
ATOM 693 O O . ALA A 1 82 ? -7.868 3.853 3.397 1.00 93.38 82 ALA A O 1
ATOM 694 N N . ARG A 1 83 ? -7.898 5.847 4.421 1.00 89.94 83 ARG A N 1
ATOM 695 C CA . ARG A 1 83 ? -7.558 6.641 3.240 1.00 89.94 83 ARG A CA 1
ATOM 696 C C . ARG A 1 83 ? -6.266 7.407 3.450 1.00 89.94 83 ARG A C 1
ATOM 698 O O . ARG A 1 83 ? -5.863 7.712 4.572 1.00 89.94 83 ARG A O 1
ATOM 705 N N . MET A 1 84 ? -5.639 7.769 2.339 1.00 89.25 84 MET A N 1
ATOM 706 C CA . MET A 1 84 ? -4.484 8.650 2.366 1.00 89.25 84 MET A CA 1
ATOM 707 C C . MET A 1 84 ? -4.956 10.114 2.356 1.00 89.25 84 MET A C 1
ATOM 709 O O . MET A 1 84 ? -5.679 10.504 1.438 1.00 89.25 84 MET A O 1
ATOM 713 N N . PRO A 1 85 ? -4.589 10.962 3.334 1.00 87.06 85 PRO A N 1
ATOM 714 C CA . PRO A 1 85 ? -4.953 12.378 3.314 1.00 87.06 85 PRO A CA 1
ATOM 715 C C . PRO A 1 85 ? -4.292 13.103 2.138 1.00 87.06 85 PRO A C 1
ATOM 717 O O . PRO A 1 85 ? -3.085 12.970 1.954 1.00 87.06 85 PRO A O 1
ATOM 720 N N . LYS A 1 86 ? -5.032 13.942 1.395 1.00 86.75 86 LYS A N 1
ATOM 721 C CA . LYS A 1 86 ? -4.514 14.668 0.209 1.00 86.75 86 LYS A CA 1
ATOM 722 C C . LYS A 1 86 ? -3.180 15.389 0.456 1.00 86.75 86 LYS A C 1
ATOM 724 O O . LYS A 1 86 ? -2.275 15.312 -0.366 1.00 86.75 86 LYS A O 1
ATOM 729 N N . LYS A 1 87 ? -3.027 16.042 1.617 1.00 85.38 87 LYS A N 1
ATOM 730 C CA . LYS A 1 87 ? -1.779 16.734 1.997 1.00 85.38 87 LYS A CA 1
ATOM 731 C C . LYS A 1 87 ? -0.577 15.783 2.095 1.00 85.38 87 LYS A C 1
ATOM 733 O O . LYS A 1 87 ? 0.536 16.173 1.769 1.00 85.38 87 LYS A O 1
ATOM 738 N N . LYS A 1 88 ? -0.797 14.544 2.546 1.00 86.31 88 LYS A N 1
ATOM 739 C CA . LYS A 1 88 ? 0.244 13.515 2.679 1.00 86.31 88 LYS A CA 1
ATOM 740 C C . LYS A 1 88 ? 0.463 12.750 1.373 1.00 86.31 88 LYS A C 1
ATOM 742 O O . LYS A 1 88 ? 1.601 12.391 1.097 1.00 86.31 88 LYS A O 1
ATOM 747 N N . GLN A 1 89 ? -0.582 12.586 0.552 1.00 91.12 89 GLN A N 1
ATOM 748 C CA . GLN A 1 89 ? -0.493 11.942 -0.765 1.00 91.12 89 GLN A CA 1
ATOM 749 C C . GLN A 1 89 ? 0.613 12.557 -1.619 1.00 91.12 89 GLN A C 1
ATOM 751 O O . GLN A 1 89 ? 1.436 11.817 -2.132 1.00 91.12 89 GLN A O 1
ATOM 756 N N . LYS A 1 90 ? 0.684 13.893 -1.721 1.00 91.50 90 LYS A N 1
ATOM 757 C CA . LYS A 1 90 ? 1.697 14.558 -2.559 1.00 91.50 90 LYS A CA 1
ATOM 758 C C . LYS A 1 90 ? 3.124 14.146 -2.187 1.00 91.50 90 LYS A C 1
ATOM 760 O O . LYS A 1 90 ? 3.895 13.782 -3.063 1.00 91.50 90 LYS A O 1
ATOM 765 N N . VAL A 1 91 ? 3.451 14.170 -0.894 1.00 91.19 91 VAL A N 1
ATOM 766 C CA . VAL A 1 91 ? 4.789 13.809 -0.396 1.00 91.19 91 VAL A CA 1
ATOM 767 C C . VAL A 1 91 ? 5.082 12.329 -0.641 1.00 91.19 91 VAL A C 1
ATOM 769 O O . VAL A 1 91 ? 6.156 11.988 -1.119 1.00 91.19 91 VAL A O 1
ATOM 772 N N . ILE A 1 92 ? 4.116 11.454 -0.358 1.00 91.50 92 ILE A N 1
ATOM 773 C CA . ILE A 1 92 ? 4.270 10.005 -0.544 1.00 91.50 92 ILE A CA 1
ATOM 774 C C . ILE A 1 92 ? 4.451 9.666 -2.016 1.00 91.50 92 ILE A C 1
ATOM 776 O O . ILE A 1 92 ? 5.368 8.928 -2.351 1.00 91.50 92 ILE A O 1
ATOM 780 N N . ILE A 1 93 ? 3.621 10.241 -2.890 1.00 95.62 93 ILE A N 1
ATOM 781 C CA . ILE A 1 93 ? 3.720 10.042 -4.333 1.00 95.62 93 ILE A CA 1
ATOM 782 C C . ILE A 1 93 ? 5.080 10.523 -4.820 1.00 95.62 93 ILE A C 1
ATOM 784 O O . ILE A 1 93 ? 5.755 9.760 -5.491 1.00 95.62 93 ILE A O 1
ATOM 788 N N . SER A 1 94 ? 5.508 11.739 -4.470 1.00 93.19 94 SER A N 1
ATOM 789 C CA . SER A 1 94 ? 6.811 12.258 -4.899 1.00 93.19 94 SER A CA 1
ATOM 790 C C . SER A 1 94 ? 7.967 11.357 -4.460 1.00 93.19 94 SER A C 1
ATOM 792 O O . SER A 1 94 ? 8.802 11.008 -5.291 1.00 93.19 94 SER A O 1
ATOM 794 N N . ASN A 1 95 ? 7.987 10.924 -3.198 1.00 93.56 95 ASN A N 1
ATOM 795 C CA . ASN A 1 95 ? 9.065 10.086 -2.672 1.00 93.56 95 ASN A CA 1
ATOM 796 C C . ASN A 1 95 ? 9.049 8.677 -3.280 1.00 93.56 95 ASN A C 1
ATOM 798 O O . ASN A 1 95 ? 10.079 8.194 -3.740 1.00 93.56 95 ASN A O 1
ATOM 802 N N . ALA A 1 96 ? 7.884 8.024 -3.309 1.00 96.50 96 ALA A N 1
ATOM 803 C CA . ALA A 1 96 ? 7.742 6.677 -3.853 1.00 96.50 96 ALA A CA 1
ATOM 804 C C . ALA A 1 96 ? 7.992 6.653 -5.366 1.00 96.50 96 ALA A C 1
ATOM 806 O O . ALA A 1 96 ? 8.672 5.764 -5.865 1.00 96.50 96 ALA A O 1
ATOM 807 N N . LEU A 1 97 ? 7.500 7.653 -6.100 1.00 97.06 97 LEU A N 1
ATOM 808 C CA . LEU A 1 97 ? 7.739 7.766 -7.533 1.00 97.06 97 LEU A CA 1
ATOM 809 C C . LEU A 1 97 ? 9.219 8.022 -7.828 1.00 97.06 97 LEU A C 1
ATOM 811 O O . LEU A 1 97 ? 9.775 7.343 -8.681 1.00 97.06 97 LEU A O 1
ATOM 815 N N . GLY A 1 98 ? 9.870 8.939 -7.106 1.00 95.19 98 GLY A N 1
ATOM 816 C CA . GLY A 1 98 ? 11.306 9.188 -7.259 1.00 95.19 98 GLY A CA 1
ATOM 817 C C . GLY A 1 98 ? 12.148 7.943 -6.969 1.00 95.19 98 GLY A C 1
ATOM 818 O O . GLY A 1 98 ? 13.022 7.597 -7.760 1.00 95.19 98 GLY A O 1
ATOM 819 N N . ALA A 1 99 ? 11.836 7.216 -5.892 1.00 96.31 99 ALA A N 1
ATOM 820 C CA . ALA A 1 99 ? 12.511 5.964 -5.553 1.00 96.31 99 ALA A CA 1
ATOM 821 C C . ALA A 1 99 ? 12.281 4.870 -6.610 1.00 96.31 99 ALA A C 1
ATOM 823 O O . ALA A 1 99 ? 13.229 4.199 -7.011 1.00 96.31 99 ALA A O 1
ATOM 824 N N . PHE A 1 100 ? 11.054 4.723 -7.121 1.00 97.69 100 PHE A N 1
ATOM 825 C CA . PHE A 1 100 ? 10.759 3.794 -8.214 1.00 97.69 100 PHE A CA 1
ATOM 826 C C . PHE A 1 100 ? 11.554 4.135 -9.480 1.00 97.69 100 PHE A C 1
ATOM 828 O O . PHE A 1 100 ? 12.168 3.251 -10.071 1.00 97.69 100 PHE A O 1
ATOM 835 N N . ILE A 1 101 ? 11.580 5.411 -9.872 1.00 95.75 101 ILE A N 1
ATOM 836 C CA . ILE A 1 101 ? 12.328 5.882 -11.043 1.00 95.75 101 ILE A CA 1
ATOM 837 C C . ILE A 1 101 ? 13.824 5.594 -10.868 1.00 95.75 101 ILE A C 1
ATOM 839 O O . ILE A 1 101 ? 14.437 5.032 -11.770 1.00 95.75 101 ILE A O 1
ATOM 843 N N . ASN A 1 102 ? 14.393 5.880 -9.694 1.00 95.00 102 ASN A N 1
ATOM 844 C CA . ASN A 1 102 ? 15.776 5.528 -9.373 1.00 95.00 102 ASN A CA 1
ATOM 845 C C . ASN A 1 102 ? 16.055 4.023 -9.557 1.00 95.00 102 ASN A C 1
ATOM 847 O O . ASN A 1 102 ? 17.068 3.669 -10.161 1.00 95.00 102 ASN A O 1
ATOM 851 N N . GLN A 1 103 ? 15.150 3.140 -9.110 1.00 96.06 103 GLN A N 1
ATOM 852 C CA . GLN A 1 103 ? 15.314 1.696 -9.328 1.00 96.06 103 GLN A CA 1
ATOM 853 C C . GLN A 1 103 ? 15.254 1.327 -10.810 1.00 96.06 103 GLN A C 1
ATOM 855 O O . GLN A 1 103 ? 16.051 0.508 -11.254 1.00 96.06 103 GLN A O 1
ATOM 860 N N . VAL A 1 104 ? 14.390 1.963 -11.609 1.00 94.88 104 VAL A N 1
ATOM 861 C CA . VAL A 1 104 ? 14.368 1.754 -13.070 1.00 94.88 104 VAL A CA 1
ATOM 862 C C . VAL A 1 104 ? 15.729 2.101 -13.677 1.00 94.88 104 VAL A C 1
ATOM 864 O O . VAL A 1 104 ? 16.299 1.290 -14.399 1.00 94.88 104 VAL A O 1
ATOM 867 N N . PHE A 1 105 ? 16.311 3.247 -13.326 1.00 92.25 105 PHE A N 1
ATOM 868 C CA . PHE A 1 105 ? 17.636 3.632 -13.820 1.00 92.25 105 PHE A CA 1
ATOM 869 C C . PHE A 1 105 ? 18.753 2.680 -13.371 1.00 92.25 105 PHE A C 1
ATOM 871 O O . PHE A 1 105 ? 19.653 2.366 -14.152 1.00 92.25 105 PHE A O 1
ATOM 878 N N . ARG A 1 106 ? 18.699 2.183 -12.132 1.00 94.50 106 ARG A N 1
ATOM 879 C CA . ARG A 1 106 ? 19.671 1.209 -11.609 1.00 94.50 106 ARG A CA 1
ATOM 880 C C . ARG A 1 106 ? 19.575 -0.145 -12.291 1.00 94.50 106 ARG A C 1
ATOM 882 O O . ARG A 1 106 ? 20.609 -0.747 -12.573 1.00 94.50 106 ARG A O 1
ATOM 889 N N . VAL A 1 107 ? 18.362 -0.599 -12.599 1.00 94.06 107 VAL A N 1
ATOM 890 C CA . VAL A 1 107 ? 18.132 -1.795 -13.416 1.00 94.06 107 VAL A CA 1
ATOM 891 C C . VAL A 1 107 ? 18.849 -1.653 -14.756 1.00 94.06 107 VAL A C 1
ATOM 893 O O . VAL A 1 107 ? 19.656 -2.508 -15.103 1.00 94.06 107 VAL A O 1
ATOM 896 N N . GLU A 1 108 ? 18.620 -0.553 -15.468 1.00 91.94 108 GLU A N 1
ATOM 897 C CA . GLU A 1 108 ? 19.181 -0.318 -16.804 1.00 91.94 108 GLU A CA 1
ATOM 898 C C . GLU A 1 108 ? 20.708 -0.182 -16.771 1.00 91.94 108 GLU A C 1
ATOM 900 O O . GLU A 1 108 ? 21.407 -0.773 -17.593 1.00 91.94 108 GLU A O 1
ATOM 905 N N . LYS A 1 109 ? 21.249 0.509 -15.758 1.00 92.38 109 LYS A N 1
ATOM 906 C CA . LYS A 1 109 ? 22.694 0.566 -15.500 1.00 92.38 109 LYS A CA 1
ATOM 907 C C . LYS A 1 109 ? 23.282 -0.832 -15.303 1.00 92.38 109 LYS A C 1
ATOM 909 O O . LYS A 1 109 ? 24.248 -1.185 -15.969 1.00 92.38 109 LYS A O 1
ATOM 914 N N . ASN A 1 110 ? 22.685 -1.633 -14.424 1.00 94.38 110 ASN A N 1
ATOM 915 C CA . ASN A 1 110 ? 23.159 -2.987 -14.160 1.00 94.38 110 ASN A CA 1
ATOM 916 C C . ASN A 1 110 ? 23.048 -3.885 -15.397 1.00 94.38 110 ASN A C 1
ATOM 918 O O . ASN A 1 110 ? 23.924 -4.713 -15.614 1.00 94.38 110 ASN A O 1
ATOM 922 N N . LEU A 1 111 ? 22.008 -3.732 -16.221 1.00 92.25 111 LEU A N 1
ATOM 923 C CA . LEU A 1 111 ? 21.883 -4.481 -17.473 1.00 92.25 111 LEU A CA 1
ATOM 924 C C . LEU A 1 111 ? 22.962 -4.094 -18.486 1.00 92.25 111 LEU A C 1
ATOM 926 O O . LEU A 1 111 ? 23.595 -4.992 -19.042 1.00 92.25 111 LEU A O 1
ATOM 930 N N . ARG A 1 112 ? 23.195 -2.792 -18.688 1.00 92.69 112 ARG A N 1
ATOM 931 C CA . ARG A 1 112 ? 24.252 -2.276 -19.570 1.00 92.69 112 ARG A CA 1
ATOM 932 C C . ARG A 1 112 ? 25.630 -2.788 -19.151 1.00 92.69 112 ARG A C 1
ATOM 934 O O . ARG A 1 112 ? 26.410 -3.202 -19.998 1.00 92.69 112 ARG A O 1
ATOM 941 N N . ASP A 1 113 ? 25.893 -2.815 -17.848 1.00 94.44 113 ASP A N 1
ATOM 942 C CA . ASP A 1 113 ? 27.176 -3.241 -17.285 1.00 94.44 113 ASP A CA 1
ATOM 943 C C . ASP A 1 113 ? 27.272 -4.788 -17.136 1.00 94.44 113 ASP A C 1
ATOM 945 O O . ASP A 1 113 ? 28.245 -5.313 -16.601 1.00 94.44 113 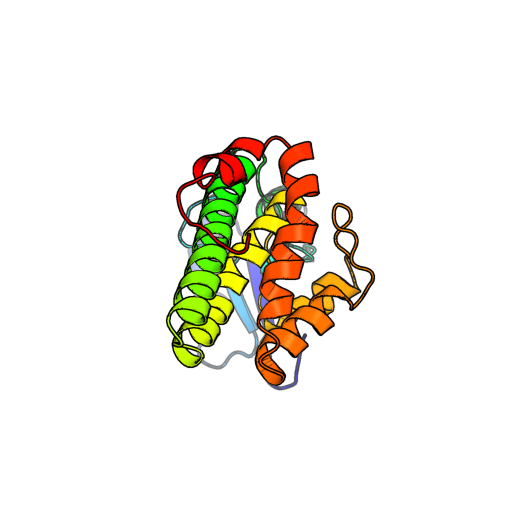ASP A O 1
ATOM 949 N N . GLY A 1 114 ? 26.267 -5.551 -17.595 1.00 94.50 114 GLY A N 1
ATOM 950 C CA . GLY A 1 114 ? 26.261 -7.024 -17.592 1.00 94.50 114 GLY A CA 1
ATOM 951 C C . GLY A 1 114 ? 25.843 -7.692 -16.269 1.00 94.50 114 GLY A C 1
ATOM 952 O O . GLY A 1 114 ? 25.739 -8.921 -16.189 1.00 94.50 114 GLY A O 1
ATOM 953 N N . PHE A 1 115 ? 25.512 -6.920 -15.234 1.00 95.25 115 PHE A N 1
ATOM 954 C CA . PHE A 1 115 ? 25.123 -7.386 -13.898 1.00 95.25 115 PHE A CA 1
ATOM 955 C C . PHE A 1 115 ? 23.644 -7.807 -13.798 1.00 95.25 115 PHE A C 1
ATOM 957 O O . PHE A 1 115 ? 22.861 -7.271 -13.012 1.00 95.25 115 PHE A O 1
ATOM 964 N N . LYS A 1 116 ? 23.245 -8.847 -14.543 1.00 92.44 116 LYS A N 1
ATOM 965 C CA . LYS A 1 116 ? 21.846 -9.338 -14.594 1.00 92.44 116 LYS A CA 1
ATOM 966 C C . LYS A 1 116 ? 21.245 -9.689 -13.224 1.00 92.44 116 LYS A C 1
ATOM 968 O O . LYS A 1 116 ? 20.066 -9.435 -12.987 1.00 92.44 116 LYS A O 1
ATOM 973 N N . LYS A 1 117 ? 22.035 -10.272 -12.314 1.00 93.50 117 LYS A N 1
ATOM 974 C CA . LYS A 1 117 ? 21.571 -10.606 -10.952 1.00 93.50 117 LYS A CA 1
ATOM 975 C C . LYS A 1 117 ? 21.284 -9.349 -10.128 1.00 93.50 117 LYS A C 1
ATOM 977 O O . LYS A 1 117 ? 20.255 -9.297 -9.464 1.00 93.50 117 LYS A O 1
ATOM 982 N N . ALA A 1 118 ? 22.150 -8.338 -10.218 1.00 95.00 118 ALA A N 1
ATOM 983 C CA . ALA A 1 118 ? 21.940 -7.056 -9.550 1.00 95.00 118 ALA A CA 1
ATOM 984 C C . ALA A 1 118 ? 20.697 -6.351 -10.107 1.00 95.00 118 ALA A C 1
ATOM 986 O O . ALA A 1 118 ? 19.846 -5.925 -9.338 1.00 95.00 118 ALA A O 1
ATOM 987 N N . ALA A 1 119 ? 20.512 -6.348 -11.433 1.00 94.38 119 ALA A N 1
ATOM 988 C CA . ALA A 1 119 ? 19.297 -5.826 -12.057 1.00 94.38 119 ALA A CA 1
ATOM 989 C C . ALA A 1 119 ? 18.021 -6.514 -11.528 1.00 94.38 119 ALA A C 1
ATOM 991 O O . ALA A 1 119 ? 17.029 -5.843 -11.258 1.00 94.38 119 ALA A O 1
ATOM 992 N N . LYS A 1 120 ? 18.041 -7.838 -11.308 1.00 93.50 120 LYS A N 1
ATOM 993 C CA . LYS A 1 120 ? 16.903 -8.555 -10.705 1.00 93.50 120 LYS A CA 1
ATOM 994 C C . LYS A 1 120 ? 16.610 -8.089 -9.272 1.00 93.50 120 LYS A C 1
ATOM 996 O O . LYS A 1 120 ? 15.443 -7.948 -8.914 1.00 93.50 120 LYS A O 1
ATOM 1001 N N . LEU A 1 121 ? 17.639 -7.848 -8.460 1.00 95.19 121 LEU A N 1
ATOM 1002 C CA . LEU A 1 121 ? 17.464 -7.333 -7.097 1.00 95.19 121 LEU A CA 1
ATOM 1003 C C . LEU A 1 121 ? 16.878 -5.915 -7.105 1.00 95.19 121 LEU A C 1
ATOM 1005 O O . LEU A 1 121 ? 15.908 -5.665 -6.396 1.00 95.19 121 LEU A O 1
ATOM 1009 N N . GLU A 1 122 ? 17.367 -5.037 -7.984 1.00 96.31 122 GLU A N 1
ATOM 1010 C CA . GLU A 1 122 ? 16.840 -3.671 -8.138 1.00 96.31 122 GLU A CA 1
ATOM 1011 C C . GLU A 1 122 ? 15.352 -3.666 -8.547 1.00 96.31 122 GLU A C 1
ATOM 1013 O O . GLU A 1 122 ? 14.566 -2.865 -8.038 1.00 96.31 122 GLU A O 1
ATOM 1018 N N . VAL A 1 123 ? 14.922 -4.607 -9.403 1.00 95.56 123 VAL A N 1
ATOM 1019 C CA . VAL A 1 123 ? 13.493 -4.809 -9.720 1.00 95.56 123 VAL A CA 1
ATOM 1020 C C . VAL A 1 123 ? 12.693 -5.154 -8.461 1.00 95.56 123 VAL A C 1
ATOM 1022 O O . VAL A 1 123 ? 11.653 -4.543 -8.209 1.00 95.56 123 VAL A O 1
ATOM 1025 N N . ILE A 1 124 ? 13.159 -6.126 -7.669 1.00 95.00 124 ILE A N 1
ATOM 1026 C CA . ILE A 1 124 ? 12.466 -6.576 -6.451 1.00 95.00 124 ILE A CA 1
ATOM 1027 C C . ILE A 1 124 ? 12.352 -5.425 -5.443 1.00 95.00 124 ILE A C 1
ATOM 1029 O O . ILE A 1 124 ? 11.274 -5.196 -4.891 1.00 95.00 124 ILE A O 1
ATOM 1033 N N . GLU A 1 125 ? 13.426 -4.660 -5.256 1.00 96.50 125 GLU A N 1
ATOM 1034 C CA . GLU A 1 125 ? 13.449 -3.474 -4.394 1.00 96.50 125 GLU A CA 1
ATOM 1035 C C . GLU A 1 125 ? 12.567 -2.333 -4.922 1.00 96.50 125 GLU A C 1
ATOM 1037 O O . GLU A 1 125 ? 12.033 -1.539 -4.146 1.00 96.50 125 GLU A O 1
ATOM 1042 N N . GLY A 1 126 ? 12.364 -2.258 -6.237 1.00 97.50 126 GLY A N 1
ATOM 1043 C CA . GLY A 1 126 ? 11.532 -1.250 -6.885 1.00 97.50 126 GLY A CA 1
ATOM 1044 C C . GLY A 1 126 ? 10.025 -1.489 -6.797 1.00 97.50 126 GLY A C 1
ATOM 1045 O O . GLY A 1 126 ? 9.253 -0.524 -6.793 1.00 97.50 126 GLY A O 1
ATOM 1046 N N . ILE A 1 127 ? 9.581 -2.746 -6.687 1.00 97.06 127 ILE A N 1
ATOM 1047 C CA . ILE A 1 127 ? 8.151 -3.105 -6.620 1.00 97.06 127 ILE A CA 1
ATOM 1048 C C . ILE A 1 127 ? 7.421 -2.390 -5.466 1.00 97.06 127 ILE A C 1
ATOM 1050 O O . ILE A 1 127 ? 6.340 -1.840 -5.703 1.00 97.06 127 ILE A O 1
ATOM 1054 N N . PRO A 1 128 ? 7.955 -2.336 -4.228 1.00 97.12 128 PRO A N 1
ATOM 1055 C CA . PRO A 1 128 ? 7.323 -1.595 -3.144 1.00 97.12 128 PRO A CA 1
ATOM 1056 C C . PRO A 1 128 ? 7.065 -0.119 -3.452 1.00 97.12 128 PRO A C 1
ATOM 1058 O O . PRO A 1 128 ? 5.975 0.371 -3.152 1.00 97.12 128 PRO A O 1
ATOM 1061 N N . PHE A 1 129 ? 8.033 0.568 -4.064 1.00 98.12 129 PHE A N 1
ATOM 1062 C CA . PHE A 1 129 ? 7.925 1.982 -4.423 1.00 98.12 129 PHE A CA 1
ATOM 1063 C C . PHE A 1 129 ? 6.906 2.207 -5.540 1.00 98.12 129 PHE A C 1
ATOM 1065 O O . PHE A 1 129 ? 6.069 3.105 -5.447 1.00 98.12 129 PHE A O 1
ATOM 1072 N N . PHE A 1 130 ? 6.916 1.337 -6.551 1.00 98.31 130 PHE A N 1
ATOM 1073 C CA . PHE A 1 130 ? 5.915 1.325 -7.613 1.00 98.31 130 PHE A CA 1
ATOM 1074 C C . PHE A 1 130 ? 4.492 1.194 -7.051 1.00 98.31 130 PHE A C 1
ATOM 1076 O O . PHE A 1 130 ? 3.625 2.020 -7.345 1.00 98.31 130 PHE A O 1
ATOM 1083 N N . LEU A 1 131 ? 4.256 0.181 -6.208 1.00 98.12 131 LEU A N 1
ATOM 1084 C CA . LEU A 1 131 ? 2.944 -0.064 -5.612 1.00 98.12 131 LEU A CA 1
ATOM 1085 C C . LEU A 1 131 ? 2.506 1.104 -4.723 1.00 98.12 131 LEU A C 1
ATOM 1087 O O . LEU A 1 131 ? 1.365 1.553 -4.819 1.00 98.12 131 LEU A O 1
ATOM 1091 N N . GLU A 1 132 ? 3.399 1.634 -3.888 1.00 96.94 132 GLU A N 1
ATOM 1092 C CA . GLU A 1 132 ? 3.073 2.777 -3.034 1.00 96.94 132 GLU A CA 1
ATOM 1093 C C . GLU A 1 132 ? 2.665 4.000 -3.869 1.00 96.94 132 GLU A C 1
ATOM 1095 O O . GLU A 1 132 ? 1.641 4.622 -3.584 1.00 96.94 132 GLU A O 1
ATOM 1100 N N . ALA A 1 133 ? 3.390 4.301 -4.953 1.00 97.69 133 ALA A N 1
ATOM 1101 C CA . ALA A 1 133 ? 3.078 5.428 -5.827 1.00 97.69 133 ALA A CA 1
ATOM 1102 C C . ALA A 1 133 ? 1.694 5.293 -6.487 1.00 97.69 133 ALA A C 1
ATOM 1104 O O . ALA A 1 133 ? 0.912 6.250 -6.469 1.00 97.69 133 ALA A O 1
ATOM 1105 N N . ILE A 1 134 ? 1.360 4.126 -7.058 1.00 98.06 134 ILE A N 1
ATOM 1106 C CA . ILE A 1 134 ? 0.078 3.944 -7.764 1.00 98.06 134 ILE A CA 1
ATOM 1107 C C . ILE A 1 134 ? -1.120 3.953 -6.805 1.00 98.06 134 ILE A C 1
ATOM 1109 O O . ILE A 1 134 ? -2.135 4.587 -7.100 1.00 98.06 134 ILE A O 1
ATOM 1113 N N . PHE A 1 135 ? -1.002 3.327 -5.627 1.00 97.50 135 PHE A N 1
ATOM 1114 C CA . PHE A 1 135 ? -2.068 3.343 -4.621 1.00 97.50 135 PHE A CA 1
ATOM 1115 C C . PHE A 1 135 ? -2.242 4.743 -4.024 1.00 97.50 135 PHE A C 1
ATOM 1117 O O . PHE A 1 135 ? -3.374 5.214 -3.878 1.00 97.50 135 PHE A O 1
ATOM 1124 N N . ALA A 1 136 ? -1.141 5.453 -3.763 1.00 95.94 136 ALA A N 1
ATOM 1125 C CA . ALA A 1 136 ? -1.192 6.829 -3.290 1.00 95.94 136 ALA A CA 1
ATOM 1126 C C . ALA A 1 136 ? -1.861 7.761 -4.312 1.00 95.94 136 ALA A C 1
ATOM 1128 O O . ALA A 1 136 ? -2.660 8.615 -3.917 1.00 95.94 136 ALA A O 1
ATOM 1129 N N . LEU A 1 137 ? -1.621 7.565 -5.617 1.00 97.00 137 LEU A N 1
ATOM 1130 C CA . LEU A 1 137 ? -2.294 8.328 -6.672 1.00 97.00 137 LEU A CA 1
ATOM 1131 C C . LEU A 1 137 ? -3.812 8.087 -6.692 1.00 97.00 137 LEU A C 1
ATOM 1133 O O . LEU A 1 137 ? -4.574 9.021 -6.943 1.00 97.00 137 LEU A O 1
ATOM 1137 N N . GLU A 1 138 ? -4.271 6.875 -6.379 1.00 95.69 138 GLU A N 1
ATOM 1138 C CA . GLU A 1 138 ? -5.694 6.544 -6.173 1.00 95.69 138 GLU A CA 1
ATOM 1139 C C . GLU A 1 138 ? -6.258 7.067 -4.838 1.00 95.69 138 GLU A C 1
ATOM 1141 O O . GLU A 1 138 ? -7.453 6.954 -4.567 1.00 95.69 138 GLU A O 1
ATOM 1146 N N . GLY A 1 139 ? -5.414 7.627 -3.968 1.00 94.50 139 GLY A N 1
ATOM 1147 C CA . GLY A 1 139 ? -5.782 8.025 -2.609 1.00 94.50 139 GLY A CA 1
ATOM 1148 C C . GLY A 1 139 ? -6.063 6.847 -1.670 1.00 94.50 139 GLY A C 1
ATOM 1149 O O . GLY A 1 139 ? -6.687 7.028 -0.615 1.00 94.50 139 GLY A O 1
ATOM 1150 N N . ARG A 1 140 ? -5.604 5.652 -2.046 1.00 94.94 140 ARG A N 1
ATOM 1151 C CA . ARG A 1 140 ? -5.774 4.393 -1.320 1.00 94.94 140 ARG A CA 1
ATOM 1152 C C . ARG A 1 140 ? -4.502 4.052 -0.553 1.00 94.94 140 ARG A C 1
ATOM 1154 O O . ARG A 1 140 ? -3.406 4.463 -0.913 1.00 94.94 140 ARG A O 1
ATOM 1161 N N . VAL A 1 141 ? -4.664 3.295 0.524 1.00 94.06 141 VAL A N 1
ATOM 1162 C CA . VAL A 1 141 ? -3.541 2.695 1.249 1.00 94.06 141 VAL A CA 1
ATOM 1163 C C . VAL A 1 141 ? -3.149 1.410 0.525 1.00 94.06 141 VAL A C 1
ATOM 1165 O O . VAL A 1 141 ? -4.033 0.649 0.128 1.00 94.06 141 VAL A O 1
ATOM 1168 N N . ARG A 1 142 ? -1.847 1.164 0.356 1.00 94.88 142 ARG A N 1
ATOM 1169 C CA . ARG A 1 142 ? -1.358 -0.084 -0.232 1.00 94.88 142 ARG A CA 1
ATOM 1170 C C . ARG A 1 142 ? -1.775 -1.290 0.639 1.00 94.88 142 ARG A C 1
ATOM 1172 O O . ARG A 1 142 ? -1.574 -1.249 1.855 1.00 94.88 142 ARG A O 1
ATOM 1179 N N . PRO A 1 143 ? -2.327 -2.365 0.048 1.00 95.88 143 PRO A N 1
ATOM 1180 C CA . PRO A 1 143 ? -2.637 -3.602 0.759 1.00 95.88 143 PRO A CA 1
ATOM 1181 C C . PRO A 1 143 ? -1.376 -4.341 1.213 1.00 95.88 143 PRO A C 1
ATOM 1183 O O . PRO A 1 143 ? -0.315 -4.227 0.595 1.00 95.88 143 PRO A O 1
ATOM 1186 N N . TYR A 1 144 ? -1.501 -5.183 2.242 1.00 94.38 144 TYR A N 1
ATOM 1187 C CA . TYR A 1 144 ? -0.482 -6.203 2.505 1.00 94.38 144 TYR A CA 1
ATOM 1188 C C . TYR A 1 144 ? -0.324 -7.109 1.282 1.00 94.38 144 TYR A C 1
ATOM 1190 O O . TYR A 1 144 ? -1.307 -7.386 0.594 1.00 94.38 144 TYR A O 1
ATOM 1198 N N . ASN A 1 145 ? 0.879 -7.642 1.050 1.00 94.31 145 ASN A N 1
ATOM 1199 C CA . ASN A 1 145 ? 1.154 -8.479 -0.125 1.00 94.31 145 ASN A CA 1
ATOM 1200 C C . ASN A 1 145 ? 0.170 -9.664 -0.243 1.00 94.31 145 ASN A C 1
ATOM 1202 O O . ASN A 1 145 ? -0.369 -9.892 -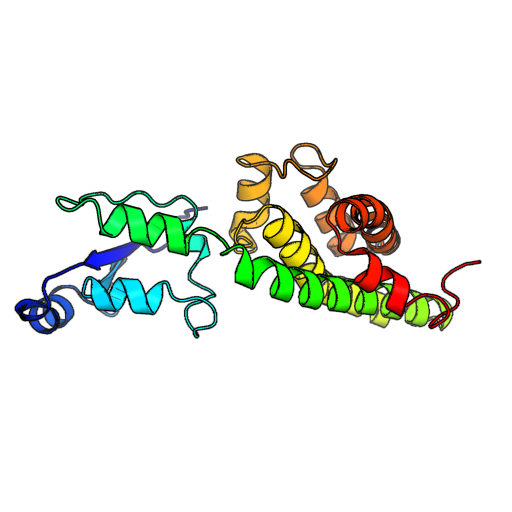1.319 1.00 94.31 145 ASN A O 1
ATOM 1206 N N . LYS A 1 146 ? -0.188 -10.321 0.877 1.00 92.81 146 LYS A N 1
ATOM 1207 C CA . LYS A 1 146 ? -1.199 -11.406 0.930 1.00 92.81 146 LYS A CA 1
ATOM 1208 C C . LYS A 1 146 ? -2.597 -10.988 0.432 1.00 92.81 146 LYS A C 1
ATOM 1210 O O . LYS A 1 146 ? -3.414 -11.840 0.098 1.00 92.81 146 LYS A O 1
ATOM 1215 N N . TYR A 1 147 ? -2.909 -9.694 0.436 1.00 94.94 147 TYR A N 1
ATOM 1216 C CA . TYR A 1 147 ? -4.196 -9.144 0.004 1.00 94.94 147 TYR A CA 1
ATOM 1217 C C . TYR A 1 147 ? -4.116 -8.382 -1.322 1.00 94.94 147 TYR A C 1
ATOM 1219 O O . TYR A 1 147 ? -5.156 -7.946 -1.803 1.00 94.94 147 TYR A O 1
ATOM 1227 N N . LEU A 1 148 ? -2.930 -8.212 -1.916 1.00 96.25 148 LEU A N 1
ATOM 1228 C CA . LEU A 1 148 ? -2.738 -7.360 -3.091 1.00 96.25 148 LEU A CA 1
ATOM 1229 C C . LEU A 1 148 ? -3.572 -7.818 -4.293 1.00 96.25 148 LEU A C 1
ATOM 1231 O O . LEU A 1 148 ? -4.271 -7.007 -4.896 1.00 96.25 148 LEU A O 1
ATOM 1235 N N . GLU A 1 149 ? -3.544 -9.112 -4.608 1.00 96.31 149 GLU A N 1
ATOM 1236 C CA . GLU A 1 149 ? -4.339 -9.669 -5.705 1.00 96.31 149 GLU A CA 1
ATOM 1237 C C . GLU A 1 149 ? -5.839 -9.517 -5.454 1.00 96.31 149 GLU A C 1
ATOM 1239 O O . GLU A 1 149 ? -6.567 -9.009 -6.307 1.00 96.31 149 GLU A O 1
ATOM 1244 N N . TRP A 1 150 ? -6.301 -9.902 -4.264 1.00 95.56 150 TRP A N 1
ATOM 1245 C CA . TRP A 1 150 ? -7.701 -9.748 -3.878 1.00 95.56 150 TRP A CA 1
ATOM 1246 C C . 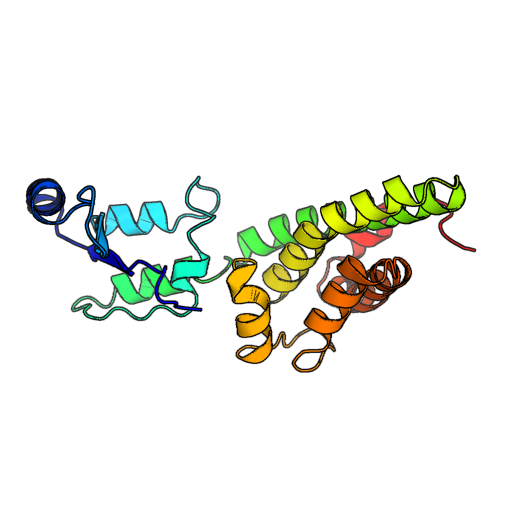TRP A 1 150 ? -8.161 -8.287 -3.986 1.00 95.56 150 TRP A C 1
ATOM 1248 O O . TRP A 1 150 ? -9.236 -8.015 -4.523 1.00 95.56 150 TRP A O 1
ATOM 1258 N N . GLU A 1 151 ? -7.327 -7.350 -3.530 1.00 96.62 151 GLU A N 1
ATOM 1259 C CA . GLU A 1 151 ? -7.606 -5.916 -3.537 1.00 96.62 151 GLU A CA 1
ATOM 1260 C C . GLU A 1 151 ? -7.762 -5.384 -4.959 1.00 96.62 151 GLU A C 1
ATOM 1262 O O . GLU A 1 151 ? -8.741 -4.704 -5.259 1.00 96.62 151 GLU A O 1
ATOM 1267 N N . LEU A 1 152 ? -6.829 -5.717 -5.852 1.00 96.62 152 LEU A N 1
ATOM 1268 C CA . LEU A 1 152 ? -6.873 -5.280 -7.248 1.00 96.62 152 LEU A CA 1
ATOM 1269 C C . LEU A 1 152 ? -8.006 -5.953 -8.031 1.00 96.62 152 LEU A C 1
ATOM 1271 O O . LEU A 1 152 ? -8.575 -5.344 -8.935 1.00 96.62 152 LEU A O 1
ATOM 1275 N N . ASN A 1 153 ? -8.370 -7.185 -7.668 1.00 95.12 153 ASN A N 1
ATOM 1276 C CA . ASN A 1 153 ? -9.453 -7.917 -8.315 1.00 95.12 153 ASN A CA 1
ATOM 1277 C C . ASN A 1 153 ? -10.845 -7.433 -7.900 1.00 95.12 153 ASN A C 1
ATOM 1279 O O . ASN A 1 153 ? -11.763 -7.449 -8.724 1.00 95.12 153 ASN A O 1
ATOM 1283 N N . LYS A 1 154 ? -11.016 -7.043 -6.633 1.00 95.25 154 LYS A N 1
ATOM 1284 C CA . LYS A 1 154 ? -12.299 -6.587 -6.083 1.00 95.25 154 LYS A CA 1
ATOM 1285 C C . LYS A 1 154 ? -12.488 -5.077 -6.201 1.00 95.25 154 LYS A C 1
ATOM 1287 O O . LYS A 1 154 ? -13.608 -4.616 -6.401 1.00 95.25 154 LYS A O 1
ATOM 1292 N N . TYR A 1 155 ? -11.397 -4.324 -6.111 1.00 95.12 155 TYR A N 1
ATOM 1293 C CA . TYR A 1 155 ? -11.367 -2.869 -6.197 1.00 95.12 155 TYR A CA 1
ATOM 1294 C C . TYR A 1 155 ? -10.285 -2.442 -7.204 1.00 95.12 155 TYR A C 1
ATOM 1296 O O . TYR A 1 155 ? -9.197 -2.017 -6.793 1.00 95.12 155 TYR A O 1
ATOM 1304 N N . PRO A 1 156 ? -10.546 -2.553 -8.521 1.00 95.88 156 PRO A N 1
ATOM 1305 C CA . PRO A 1 156 ? -9.584 -2.164 -9.550 1.00 95.88 156 PRO A CA 1
ATOM 1306 C C . PRO A 1 156 ? -9.109 -0.714 -9.398 1.00 95.88 156 PRO A C 1
ATOM 1308 O O . PRO A 1 156 ? -9.827 0.145 -8.878 1.00 95.88 156 PRO A O 1
ATOM 1311 N N . LEU A 1 157 ? -7.877 -0.440 -9.828 1.00 96.56 157 LEU A N 1
ATOM 1312 C CA . LEU A 1 157 ? -7.366 0.928 -9.918 1.00 96.56 157 LEU A CA 1
ATOM 1313 C C . LEU A 1 157 ? -8.077 1.626 -11.086 1.00 96.56 157 LEU A C 1
ATOM 1315 O O . LEU A 1 157 ? -8.205 1.051 -12.161 1.00 96.56 157 LEU A O 1
ATOM 1319 N N . THR A 1 158 ? -8.558 2.847 -10.877 1.00 96.25 158 THR A N 1
ATOM 1320 C CA . THR A 1 158 ? -9.411 3.560 -11.845 1.00 96.25 158 THR A CA 1
ATOM 1321 C C . THR A 1 158 ? -8.637 4.534 -12.730 1.00 96.25 158 THR A C 1
ATOM 1323 O O . THR A 1 158 ? -9.094 4.898 -13.809 1.00 96.25 158 THR A O 1
ATOM 1326 N N . LYS A 1 159 ? -7.449 4.954 -12.291 1.00 96.75 159 LYS A N 1
ATOM 1327 C CA . LYS A 1 159 ? -6.556 5.886 -12.989 1.00 96.75 159 LYS A CA 1
ATOM 1328 C C . LYS A 1 159 ? -5.543 5.189 -13.891 1.00 96.75 159 LYS A C 1
ATOM 1330 O O . LYS A 1 159 ? -4.823 5.872 -14.616 1.00 96.75 159 LYS A O 1
ATOM 1335 N N . PHE A 1 160 ? -5.454 3.865 -13.816 1.00 97.81 160 PHE A N 1
ATOM 1336 C CA . PHE A 1 160 ? -4.466 3.057 -14.523 1.00 97.81 160 PHE A CA 1
ATOM 1337 C C . PHE A 1 160 ? -5.147 2.145 -15.549 1.00 97.81 160 PHE A C 1
ATOM 1339 O O . PHE A 1 160 ? -6.294 1.759 -15.346 1.00 97.81 160 PHE A O 1
ATOM 1346 N N . PRO A 1 161 ? -4.463 1.786 -16.650 1.00 96.69 161 PRO A N 1
ATOM 1347 C CA . PRO A 1 161 ? -5.092 1.096 -17.777 1.00 96.69 161 PRO A CA 1
ATOM 1348 C C . PRO A 1 161 ? -5.283 -0.407 -17.547 1.00 96.69 161 PRO A C 1
ATOM 1350 O O . PRO A 1 161 ? -5.876 -1.077 -18.387 1.00 96.69 161 PRO A O 1
ATOM 1353 N N . TRP A 1 162 ? -4.743 -0.951 -16.454 1.00 96.88 162 TRP A N 1
ATOM 1354 C CA . TRP A 1 162 ? -4.758 -2.386 -16.210 1.00 96.88 162 TRP A CA 1
ATOM 1355 C C . TRP A 1 162 ? -6.163 -2.874 -15.891 1.00 96.88 162 TRP A C 1
ATOM 1357 O O . TRP A 1 162 ? -6.791 -2.433 -14.927 1.00 96.88 162 TRP A O 1
ATOM 1367 N N . LYS A 1 163 ? -6.621 -3.854 -16.666 1.00 92.88 163 LYS A N 1
ATOM 1368 C CA . LYS A 1 163 ? -7.830 -4.604 -16.338 1.00 92.88 163 LYS A CA 1
ATOM 1369 C C . LYS A 1 163 ? -7.578 -5.506 -15.129 1.00 92.88 163 LYS A C 1
ATOM 1371 O O . LYS A 1 163 ? -6.447 -5.708 -14.675 1.00 92.88 163 LYS A O 1
ATOM 1376 N N . LYS A 1 164 ? -8.665 -6.082 -14.616 1.00 92.62 164 LYS A N 1
ATOM 1377 C CA . LYS A 1 164 ? -8.640 -7.076 -13.539 1.00 92.62 164 LYS A CA 1
ATOM 1378 C C . LYS A 1 164 ? -7.578 -8.154 -13.816 1.00 92.62 164 LYS A C 1
ATOM 1380 O O . LYS A 1 164 ? -7.560 -8.734 -14.896 1.00 92.62 164 LYS A O 1
ATOM 1385 N N . GLY A 1 165 ? -6.692 -8.393 -12.850 1.00 93.69 165 GLY A N 1
ATOM 1386 C CA . GLY A 1 165 ? -5.618 -9.391 -12.933 1.00 93.69 165 GLY A CA 1
ATOM 1387 C C . GLY A 1 165 ? -4.403 -9.020 -13.798 1.00 93.69 165 GLY A C 1
ATOM 1388 O O . GLY A 1 165 ? -3.348 -9.624 -13.628 1.00 93.69 165 GLY A O 1
ATOM 1389 N N . GLU A 1 166 ? -4.478 -8.013 -14.678 1.00 96.25 166 GLU A N 1
ATOM 1390 C CA . GLU A 1 166 ? -3.363 -7.691 -15.586 1.00 96.25 166 GLU A CA 1
ATOM 1391 C C . GLU A 1 166 ? -2.117 -7.204 -14.844 1.00 96.25 166 GLU A C 1
ATOM 1393 O O . GLU A 1 166 ? -1.002 -7.590 -15.196 1.00 96.25 166 GLU A O 1
ATOM 1398 N N . LEU A 1 167 ? -2.291 -6.371 -13.812 1.00 97.06 167 LEU A N 1
ATOM 1399 C CA . LEU A 1 167 ? -1.161 -5.896 -13.016 1.00 97.06 167 LEU A CA 1
ATOM 1400 C C . LEU A 1 167 ? -0.523 -7.034 -12.209 1.00 97.06 167 LEU A C 1
ATOM 1402 O O . LEU A 1 167 ? 0.698 -7.119 -12.160 1.00 97.06 167 LEU A O 1
ATOM 1406 N N . ILE A 1 168 ? -1.331 -7.925 -11.629 1.00 96.25 168 ILE A N 1
ATOM 1407 C CA . ILE A 1 168 ? -0.836 -9.090 -10.881 1.00 96.25 168 ILE A CA 1
ATOM 1408 C C . ILE A 1 168 ? -0.012 -9.993 -11.791 1.00 96.25 168 ILE A C 1
ATOM 1410 O O . ILE A 1 168 ? 1.154 -10.226 -11.505 1.00 96.25 168 ILE A O 1
ATOM 1414 N N . LYS A 1 169 ? -0.538 -10.341 -12.970 1.00 94.88 169 LYS A N 1
ATOM 1415 C CA . LYS A 1 169 ? 0.198 -11.133 -13.962 1.00 94.88 169 LYS A CA 1
ATOM 1416 C C . LYS A 1 169 ? 1.541 -10.501 -14.353 1.00 94.88 169 LYS A C 1
ATOM 1418 O O . LYS A 1 169 ? 2.510 -11.216 -14.586 1.00 94.88 169 LYS A O 1
ATOM 1423 N N . LYS A 1 170 ? 1.615 -9.167 -14.449 1.00 95.50 170 LYS A N 1
ATOM 1424 C CA . LYS A 1 170 ? 2.880 -8.454 -14.712 1.00 95.50 170 LYS A CA 1
ATOM 1425 C C . LYS A 1 170 ? 3.861 -8.572 -13.543 1.00 95.50 170 LYS A C 1
ATOM 1427 O O . LYS A 1 170 ? 5.051 -8.723 -13.794 1.00 95.50 170 LYS A O 1
ATOM 1432 N N . LEU A 1 171 ? 3.383 -8.494 -12.300 1.00 94.44 171 LEU A N 1
ATOM 1433 C CA . LEU A 1 171 ? 4.213 -8.674 -11.105 1.00 94.44 171 LEU A CA 1
ATOM 1434 C C . LEU A 1 171 ? 4.712 -10.121 -10.982 1.00 94.44 171 LEU A C 1
ATOM 1436 O O . LEU A 1 171 ? 5.891 -10.319 -10.710 1.00 94.44 171 LEU A O 1
ATOM 1440 N N . ASP A 1 172 ? 3.873 -11.112 -11.277 1.00 92.44 172 ASP A N 1
ATOM 1441 C CA . ASP A 1 172 ? 4.273 -12.525 -11.278 1.00 92.44 172 ASP A CA 1
ATOM 1442 C C . ASP A 1 172 ? 5.332 -12.796 -12.355 1.00 92.44 172 ASP A C 1
ATOM 1444 O O . ASP A 1 172 ? 6.391 -13.356 -12.081 1.00 92.44 172 ASP A O 1
ATOM 1448 N N . ASP A 1 173 ? 5.119 -12.302 -13.582 1.00 91.81 173 ASP A N 1
ATOM 1449 C CA . ASP A 1 173 ? 6.098 -12.441 -14.665 1.00 91.81 173 ASP A CA 1
ATOM 1450 C C . ASP A 1 173 ? 7.448 -11.752 -14.339 1.00 91.81 173 ASP A C 1
ATOM 1452 O O . ASP A 1 173 ? 8.493 -12.201 -14.827 1.00 91.81 173 ASP A O 1
ATOM 1456 N N . LEU A 1 174 ? 7.452 -10.688 -13.521 1.00 90.50 174 LEU A N 1
ATOM 1457 C CA . LEU A 1 174 ? 8.678 -10.047 -13.025 1.00 90.50 174 LEU A CA 1
ATOM 1458 C C . LEU A 1 174 ? 9.440 -10.940 -12.041 1.00 90.50 174 LEU A C 1
ATOM 1460 O O . LEU A 1 174 ? 10.666 -11.039 -12.134 1.00 90.50 174 LEU A O 1
ATOM 1464 N N . LEU A 1 175 ? 8.728 -11.584 -11.115 1.00 86.50 175 LEU A N 1
ATOM 1465 C CA . LEU A 1 175 ? 9.321 -12.415 -10.066 1.00 86.50 175 LEU A CA 1
ATOM 1466 C C . LEU A 1 175 ? 9.799 -13.770 -10.613 1.00 86.50 175 LEU A C 1
ATOM 1468 O O . LEU A 1 175 ? 10.940 -14.177 -10.354 1.00 86.50 175 LEU A O 1
ATOM 1472 N N . ASP A 1 176 ? 8.970 -14.411 -11.439 1.00 79.19 176 ASP A N 1
ATOM 1473 C CA . ASP A 1 176 ? 9.141 -15.812 -11.831 1.00 79.19 176 ASP A CA 1
ATOM 1474 C C . ASP A 1 176 ? 9.931 -15.979 -13.128 1.00 79.19 176 ASP A C 1
ATOM 1476 O O . ASP A 1 176 ? 10.784 -16.858 -13.241 1.00 79.19 176 ASP A O 1
ATOM 1480 N N . LYS A 1 177 ? 9.683 -15.125 -14.129 1.00 69.12 177 LYS A N 1
ATOM 1481 C CA . LYS A 1 177 ? 10.214 -15.322 -15.493 1.00 69.12 177 LYS A CA 1
ATOM 1482 C C . LYS A 1 177 ? 11.432 -14.464 -15.807 1.00 69.12 177 LYS A C 1
ATOM 1484 O O . LYS A 1 177 ? 11.881 -14.440 -16.951 1.00 69.12 177 LYS A O 1
ATOM 1489 N N . ASN A 1 178 ? 11.950 -13.741 -14.811 1.00 67.56 178 ASN A N 1
ATOM 1490 C CA . ASN A 1 178 ? 13.067 -12.805 -14.955 1.00 67.56 178 ASN A CA 1
ATOM 1491 C C . ASN A 1 178 ? 12.869 -11.815 -16.123 1.00 67.56 178 ASN A C 1
ATOM 1493 O O . ASN A 1 178 ? 13.826 -11.400 -16.780 1.00 67.56 178 ASN A O 1
ATOM 1497 N N . LYS A 1 179 ? 11.612 -11.452 -16.416 1.00 83.19 179 LYS A N 1
ATOM 1498 C CA . LYS A 1 179 ? 11.257 -10.554 -17.519 1.00 83.19 179 LYS A CA 1
ATOM 1499 C C . LYS A 1 179 ? 11.444 -9.105 -17.087 1.00 83.19 179 LYS A C 1
ATOM 1501 O O . LYS A 1 179 ? 10.478 -8.359 -16.944 1.00 83.19 179 LYS A O 1
ATOM 1506 N N . ILE A 1 180 ? 12.699 -8.710 -16.881 1.00 87.06 180 ILE A N 1
ATOM 1507 C CA . ILE A 1 180 ? 13.083 -7.377 -16.391 1.00 87.06 180 ILE A CA 1
ATOM 1508 C C . ILE A 1 180 ? 12.496 -6.257 -17.269 1.00 87.06 180 ILE A C 1
ATOM 1510 O O . ILE A 1 180 ? 12.089 -5.221 -16.750 1.00 87.06 180 ILE A O 1
ATOM 1514 N N . SER A 1 181 ? 12.317 -6.494 -18.574 1.00 88.88 181 SER A N 1
ATOM 1515 C CA . SER A 1 181 ? 11.666 -5.549 -19.495 1.00 88.88 181 SER A CA 1
ATOM 1516 C C . SER A 1 181 ? 10.233 -5.163 -19.097 1.00 88.88 181 SER A C 1
ATOM 1518 O O . SER A 1 181 ? 9.750 -4.094 -19.470 1.00 88.88 181 SER A O 1
ATOM 1520 N N . ILE A 1 182 ? 9.528 -5.977 -18.304 1.00 93.25 182 ILE A N 1
ATOM 1521 C CA . ILE A 1 182 ? 8.214 -5.604 -17.762 1.00 93.25 182 ILE A CA 1
ATOM 1522 C C . ILE A 1 182 ? 8.338 -4.413 -16.808 1.00 93.25 182 ILE A C 1
ATOM 1524 O O . ILE A 1 182 ? 7.443 -3.573 -16.783 1.00 93.25 182 ILE A O 1
ATOM 1528 N N . PHE A 1 183 ? 9.443 -4.293 -16.072 1.00 94.69 183 PHE A N 1
ATOM 1529 C CA . PHE A 1 183 ? 9.664 -3.211 -15.116 1.00 94.69 183 PHE A CA 1
ATOM 1530 C C . PHE A 1 183 ? 9.790 -1.872 -15.848 1.00 94.69 183 PHE A C 1
ATOM 1532 O O . PHE A 1 183 ? 9.128 -0.895 -15.494 1.00 94.69 183 PHE A O 1
ATOM 1539 N N . HIS A 1 184 ? 10.520 -1.877 -16.965 1.00 92.75 184 HIS A N 1
ATOM 1540 C CA . HIS A 1 184 ? 10.583 -0.757 -17.899 1.00 92.75 184 HIS A CA 1
ATOM 1541 C C . HIS A 1 184 ? 9.201 -0.423 -18.494 1.00 92.75 184 HIS A C 1
ATOM 1543 O O . HIS A 1 184 ? 8.777 0.733 -18.518 1.00 92.75 184 HIS A O 1
ATOM 1549 N N . ASN A 1 185 ? 8.427 -1.434 -18.902 1.00 94.62 185 ASN A N 1
ATOM 1550 C CA . ASN A 1 185 ? 7.068 -1.223 -19.411 1.00 94.62 185 ASN A CA 1
ATOM 1551 C C . ASN A 1 185 ? 6.120 -0.618 -18.363 1.00 94.62 185 ASN A C 1
ATOM 1553 O O . ASN A 1 185 ? 5.269 0.206 -18.709 1.00 94.62 185 ASN A O 1
ATOM 1557 N N . LEU A 1 186 ? 6.250 -0.990 -17.083 1.00 97.00 186 LEU A N 1
ATOM 1558 C CA . LEU A 1 186 ? 5.500 -0.355 -15.995 1.00 97.00 186 LEU A CA 1
ATOM 1559 C C . LEU A 1 186 ? 5.857 1.132 -15.893 1.00 97.00 186 LEU A C 1
ATOM 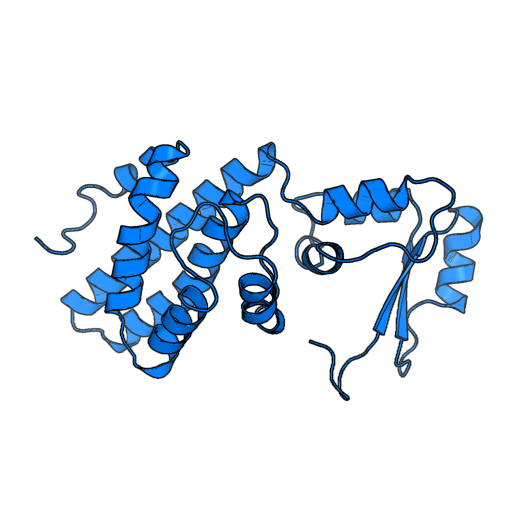1561 O O . LEU A 1 186 ? 4.949 1.959 -15.802 1.00 97.00 186 LEU A O 1
ATOM 1565 N N . PHE A 1 187 ? 7.144 1.481 -15.988 1.00 96.12 187 PHE A N 1
ATOM 1566 C CA . PHE A 1 187 ? 7.598 2.873 -16.021 1.00 96.12 187 PHE A CA 1
ATOM 1567 C C . PHE A 1 187 ? 6.987 3.661 -17.189 1.00 96.12 187 PHE A C 1
ATOM 1569 O O . PHE A 1 187 ? 6.376 4.708 -16.955 1.00 96.12 187 PHE A O 1
ATOM 1576 N N . ILE A 1 188 ? 7.066 3.136 -18.418 1.00 95.25 188 ILE A N 1
ATOM 1577 C CA . ILE A 1 188 ? 6.448 3.761 -19.601 1.00 95.25 188 ILE A CA 1
ATOM 1578 C C . ILE A 1 188 ? 4.945 3.966 -19.379 1.00 95.25 188 ILE A C 1
ATOM 1580 O O . ILE A 1 188 ? 4.424 5.049 -19.642 1.00 95.25 188 ILE A O 1
ATOM 1584 N N . THR A 1 189 ? 4.258 2.949 -18.852 1.00 97.38 189 THR A N 1
ATOM 1585 C CA . THR A 1 189 ? 2.802 2.970 -18.648 1.00 97.38 189 THR A CA 1
ATOM 1586 C C . THR A 1 189 ? 2.377 4.063 -17.667 1.00 97.38 189 THR A C 1
ATOM 1588 O O . THR A 1 189 ? 1.418 4.791 -17.924 1.00 97.38 189 THR A O 1
ATOM 1591 N N . ILE A 1 190 ? 3.070 4.198 -16.531 1.00 97.69 190 ILE A N 1
ATOM 1592 C CA . ILE A 1 190 ? 2.651 5.143 -15.488 1.00 97.69 190 ILE A CA 1
ATOM 1593 C C . ILE A 1 190 ? 3.088 6.583 -15.769 1.00 97.69 190 ILE A C 1
ATOM 1595 O O . ILE A 1 190 ? 2.442 7.519 -15.294 1.00 97.69 190 ILE A O 1
ATOM 1599 N N . ARG A 1 191 ? 4.159 6.788 -16.545 1.00 96.62 191 ARG A N 1
ATOM 1600 C CA . ARG A 1 191 ? 4.729 8.113 -16.833 1.00 96.62 191 ARG A CA 1
ATOM 1601 C C . ARG A 1 191 ? 3.698 9.150 -17.303 1.00 96.62 191 ARG A C 1
ATOM 1603 O O . ARG A 1 191 ? 3.600 10.193 -16.650 1.00 96.62 191 ARG A O 1
ATOM 1610 N N . PRO A 1 192 ? 2.904 8.924 -18.369 1.00 97.00 192 PRO A N 1
ATOM 1611 C CA . PRO A 1 192 ? 1.914 9.908 -18.814 1.00 97.00 192 PRO A CA 1
ATOM 1612 C C . PRO A 1 192 ? 0.817 10.161 -17.767 1.00 97.00 192 PRO A C 1
ATOM 1614 O O . PRO A 1 192 ? 0.344 11.289 -17.628 1.00 97.00 192 PRO A O 1
ATOM 1617 N N . ILE A 1 193 ? 0.456 9.148 -16.976 1.00 98.31 193 ILE A N 1
ATOM 1618 C CA . ILE A 1 193 ? -0.583 9.241 -15.940 1.00 98.31 193 ILE A CA 1
ATOM 1619 C C . ILE A 1 193 ? -0.118 10.161 -14.809 1.00 98.31 193 ILE A C 1
ATOM 1621 O O . ILE A 1 193 ? -0.827 11.097 -14.433 1.00 98.31 193 ILE A O 1
ATOM 1625 N N . PHE A 1 194 ? 1.092 9.950 -14.290 1.00 97.75 194 PHE A N 1
ATOM 1626 C CA . PHE A 1 194 ? 1.647 10.797 -13.235 1.00 97.75 194 PHE A CA 1
ATOM 1627 C C . PHE A 1 194 ? 1.937 12.219 -13.727 1.00 97.75 194 PHE A C 1
ATOM 1629 O O . PHE A 1 194 ? 1.650 13.171 -12.998 1.00 97.75 194 PHE A O 1
ATOM 1636 N N . LYS A 1 195 ? 2.405 12.392 -14.973 1.00 96.38 195 LYS A N 1
ATOM 1637 C CA . LYS A 1 195 ? 2.554 13.720 -15.597 1.00 96.38 195 LYS A CA 1
ATOM 1638 C C . LYS A 1 195 ? 1.228 14.482 -15.638 1.00 96.38 195 LYS A C 1
ATOM 1640 O O . LYS A 1 195 ? 1.159 15.602 -15.136 1.00 96.38 195 LYS A O 1
ATOM 1645 N N . LYS A 1 196 ? 0.149 13.845 -16.113 1.00 97.50 196 LYS A N 1
ATOM 1646 C CA . LYS A 1 196 ? -1.208 14.428 -16.127 1.00 97.50 196 LYS A CA 1
ATOM 1647 C C . LYS A 1 196 ? -1.717 14.804 -14.728 1.00 97.50 196 LYS A C 1
ATOM 1649 O O . LYS A 1 196 ? -2.533 15.708 -14.597 1.00 97.50 196 LYS A O 1
ATOM 1654 N N . ASN A 1 197 ? -1.230 14.138 -13.680 1.00 96.31 197 ASN A N 1
ATOM 1655 C CA . ASN A 1 197 ? -1.583 14.421 -12.286 1.00 96.31 197 ASN A CA 1
ATOM 1656 C C . ASN A 1 197 ? -0.601 15.387 -11.581 1.00 96.31 197 ASN A C 1
ATOM 1658 O O . ASN A 1 197 ? -0.639 15.500 -10.357 1.00 96.31 197 ASN A O 1
ATOM 1662 N N . GLY A 1 198 ? 0.265 16.090 -12.323 1.00 96.00 198 GLY A N 1
ATOM 1663 C CA . GLY A 1 198 ? 1.134 17.145 -11.785 1.00 96.00 198 GLY A CA 1
ATOM 1664 C C . GLY A 1 198 ? 2.488 16.675 -11.244 1.00 96.00 198 GLY A C 1
ATOM 1665 O O . GLY A 1 198 ? 3.185 17.452 -10.596 1.00 96.00 198 GLY A O 1
ATOM 1666 N N . TYR A 1 199 ? 2.895 15.431 -11.519 1.00 95.50 199 TYR A N 1
ATOM 1667 C CA . TYR A 1 199 ? 4.174 14.864 -11.063 1.00 95.50 199 TYR A CA 1
ATOM 1668 C C . TYR A 1 199 ? 5.256 14.858 -12.153 1.00 95.50 199 TYR A C 1
ATOM 1670 O O . TYR A 1 199 ? 6.162 14.031 -12.132 1.00 95.50 199 TYR A O 1
ATOM 1678 N N . THR A 1 200 ? 5.193 15.793 -13.106 1.00 93.88 200 THR A N 1
ATOM 1679 C CA . THR A 1 200 ? 6.171 15.909 -14.203 1.00 93.88 200 THR A CA 1
ATOM 1680 C C . THR A 1 200 ? 7.604 16.044 -13.711 1.00 93.88 200 THR A C 1
ATOM 1682 O O . THR A 1 200 ? 8.486 15.361 -14.227 1.00 93.88 200 THR A O 1
ATOM 1685 N N . ARG A 1 201 ? 7.816 16.854 -12.670 1.00 90.69 201 ARG A N 1
ATOM 1686 C CA . ARG A 1 201 ? 9.137 17.103 -12.087 1.00 90.69 201 ARG A CA 1
ATOM 1687 C C . ARG A 1 201 ? 9.858 15.812 -11.680 1.00 90.69 201 ARG A C 1
ATOM 1689 O O . ARG A 1 201 ? 11.032 15.679 -11.985 1.00 90.69 201 ARG A O 1
ATOM 1696 N N . ALA A 1 202 ? 9.143 14.836 -11.115 1.00 90.00 202 ALA A N 1
ATOM 1697 C CA . ALA A 1 202 ? 9.732 13.565 -10.685 1.00 90.00 202 ALA A CA 1
ATOM 1698 C C . ALA A 1 202 ? 10.353 12.756 -11.840 1.00 90.00 202 ALA A C 1
ATOM 1700 O O . ALA A 1 202 ? 11.269 11.981 -11.609 1.00 90.00 202 ALA A O 1
ATOM 1701 N N . PHE A 1 203 ? 9.873 12.927 -13.077 1.00 89.19 203 PHE A N 1
ATOM 1702 C CA . PHE A 1 203 ? 10.472 12.299 -14.262 1.00 89.19 203 PHE A CA 1
ATOM 1703 C C . PHE A 1 203 ? 11.537 13.171 -14.916 1.00 89.19 203 PHE A C 1
ATOM 1705 O O . PHE A 1 203 ? 12.446 12.658 -15.560 1.00 89.19 203 PHE A O 1
ATOM 1712 N N . ASP A 1 204 ? 11.372 14.486 -14.826 1.00 85.81 204 ASP A N 1
ATOM 1713 C CA . ASP A 1 204 ? 12.217 15.438 -15.530 1.00 85.81 204 ASP A CA 1
ATOM 1714 C C . ASP A 1 204 ? 13.545 15.680 -14.793 1.00 85.81 204 ASP A C 1
ATOM 1716 O O . ASP A 1 204 ? 14.547 15.907 -15.458 1.00 85.81 204 ASP A O 1
ATOM 1720 N N . GLU A 1 205 ? 13.586 15.515 -13.466 1.00 82.38 205 GLU A N 1
ATOM 1721 C CA . GLU A 1 205 ? 14.821 15.545 -12.656 1.00 82.38 205 GLU A CA 1
ATOM 1722 C C . GLU A 1 205 ? 15.850 14.476 -13.050 1.00 82.38 205 GLU A C 1
ATOM 1724 O O . GLU A 1 205 ? 17.023 14.620 -12.735 1.00 82.38 205 GLU A O 1
ATOM 1729 N N . TRP A 1 206 ? 15.425 13.425 -13.755 1.00 71.50 206 TRP A N 1
ATOM 1730 C CA . TRP A 1 206 ? 16.294 12.334 -14.201 1.00 71.50 206 TRP A CA 1
ATOM 1731 C C . TRP A 1 206 ? 16.672 12.431 -15.685 1.00 71.50 206 TRP A C 1
ATOM 1733 O O . TRP A 1 206 ? 17.407 11.581 -16.192 1.00 71.50 206 TRP A O 1
ATOM 1743 N N . LYS A 1 207 ? 16.168 13.439 -16.415 1.00 68.81 207 LYS A N 1
ATOM 1744 C CA . LYS A 1 207 ? 16.537 13.647 -17.823 1.00 68.81 207 LYS A CA 1
ATOM 1745 C C . LYS A 1 207 ? 18.026 13.965 -17.918 1.00 68.81 207 LYS A C 1
ATOM 1747 O O . LYS A 1 207 ? 18.509 14.870 -17.251 1.00 68.81 207 LYS A O 1
ATOM 1752 N N . GLY A 1 208 ? 18.740 13.231 -18.769 1.00 63.34 208 GLY A N 1
ATOM 1753 C CA . GLY A 1 208 ? 20.177 13.424 -18.983 1.00 63.34 208 GLY A CA 1
ATOM 1754 C C . GLY A 1 208 ? 21.073 12.869 -17.870 1.00 63.34 208 GLY A C 1
ATOM 1755 O O . GLY A 1 208 ? 22.279 12.795 -18.067 1.00 63.34 208 GLY A O 1
ATOM 1756 N N . CYS A 1 209 ? 20.519 12.417 -16.737 1.00 57.31 209 CYS A N 1
ATOM 1757 C CA . CYS A 1 209 ? 21.314 11.807 -15.666 1.00 57.31 209 CYS A CA 1
ATOM 1758 C C . CYS A 1 209 ? 21.865 10.429 -16.054 1.00 57.31 209 CYS A C 1
ATOM 1760 O O . CYS A 1 209 ? 22.884 10.007 -15.515 1.00 57.31 209 CYS A O 1
ATOM 1762 N N . TYR A 1 210 ? 21.207 9.737 -16.988 1.00 55.53 210 TYR A N 1
ATOM 1763 C CA . TYR A 1 210 ? 21.639 8.436 -17.486 1.00 55.53 210 TYR A CA 1
ATOM 1764 C C . TYR A 1 210 ? 21.209 8.259 -18.946 1.00 55.53 210 TYR A C 1
ATOM 1766 O O . TYR A 1 210 ? 20.039 8.457 -19.275 1.00 55.53 210 TYR A O 1
ATOM 1774 N N . GLN A 1 211 ? 22.139 7.835 -19.804 1.00 51.72 211 GLN A N 1
ATOM 1775 C CA . GLN A 1 211 ? 21.824 7.247 -21.107 1.00 51.72 211 GLN A CA 1
ATOM 1776 C C . GLN A 1 211 ? 21.224 5.857 -20.859 1.00 51.72 211 GLN A C 1
ATOM 1778 O O . GLN A 1 211 ? 21.933 4.861 -20.713 1.00 51.72 211 GLN A O 1
ATOM 1783 N N . VAL A 1 212 ? 19.907 5.814 -20.690 1.00 46.34 212 VAL A N 1
ATOM 1784 C CA . VAL A 1 212 ? 19.124 4.579 -20.726 1.00 46.34 212 VAL A CA 1
ATOM 1785 C C . VAL A 1 212 ? 18.521 4.503 -22.115 1.00 46.34 212 VAL A C 1
ATOM 1787 O O . VAL A 1 212 ? 17.585 5.249 -22.380 1.00 46.34 212 VAL A O 1
ATOM 1790 N N . GLY A 1 213 ? 19.082 3.634 -22.958 1.00 45.22 213 GLY A N 1
ATOM 1791 C CA . GLY A 1 213 ? 18.561 3.293 -24.284 1.00 45.22 213 GLY A CA 1
ATOM 1792 C C . GLY A 1 213 ? 18.217 4.499 -25.157 1.00 45.22 213 GLY A C 1
ATOM 1793 O O . GLY A 1 213 ? 17.048 4.879 -25.235 1.00 45.22 213 GLY A O 1
ATOM 1794 N N . GLU A 1 214 ? 19.225 5.060 -25.828 1.00 40.38 214 GLU A N 1
ATOM 1795 C CA . GLU A 1 214 ? 18.988 5.485 -27.215 1.00 40.38 214 GLU A CA 1
ATOM 1796 C C . GLU A 1 214 ? 18.783 4.239 -28.084 1.00 40.38 214 GLU A C 1
ATOM 1798 O O . GLU A 1 214 ? 19.491 3.231 -27.834 1.00 40.38 214 GLU A O 1
#

Organism: NCBI:txid1974551

pLDDT: mean 91.08, std 9.45, range [40.38, 98.31]

Foldseek 3Di:
DDDPPAAAEAEAEDAPVCQVVCCVVPADDVPHSYHYHYYYLVRLLVLLDPPDPNLVVLCVLLPDDDPDDPPCSNVVSSNSSQFADPVRLVVLLLVLLLLLVVLLQQLLVCVVVVNLVSSLVSLVVNPVSLQSNQCSVLRGRRDDPVCNLVCCQVPNRPLFPDDRCRVVVLVCCSNPVVPSVSSVVSVVRCQVSVVVVVNVCSVVVCVPVDPRDD

Secondary structure (DSSP, 8-state):
---TT--EEEEEEE-GGGHHHHHHHHS--TT-SEEEEEEEHHHHHHHH-TTSTTSGGGGGGTS---S--TTSHHHHHHHHHTB--HHHHHHHHHHHHHHHHHHHHHHHHHHHTT-HHHHHHHHHHHHHHHHHHHHHHTTBPPPPHHHHHHHHHHS--SSS-PPTTHHHHHHHHHHHS--THHHHHHHHHHHHHHHHTT-HHHHHTTTTT-----

Sequence (214 aa):
METKYSDYDAKMIVKDKVLQLYRRKYGNREKSQIEIGVFTLDGLKKHAEYGTKMVWDRYNFAHLKPLFDRTGKIKKIMREKARMPKKKQKVIISNALGAFINQVFRVEKNLRDGFKKAAKLEVIEGIPFFLEAIFALEGRVRPYNKYLEWELNKYPLTKFPWKKGELIKKLDDLLDKNKISIFHNLFITIRPIFKKNGYTRAFDEWKGCYQVGE